Protein AF-A0A383CYY4-F1 (afdb_monomer_lite)

Radius of gyration: 29.39 Å; chains: 1; bounding box: 57×46×73 Å

InterPro domains:
  IPR000866 Alkyl hydroperoxide reductase subunit C/ Thiol specific antioxidant [PF00578] (154-238)
  IPR011990 Tetratricopeptide-like helical domain superfamily [SSF48452] (13-98)
  IPR013766 Thioredoxin domain [PS51352] (147-238)
  IPR036249 Thioredoxin-like superfamily [SSF52833] (147-238)

Structure (mmCIF, N/CA/C/O backbone):
data_AF-A0A383CYY4-F1
#
_entry.id   AF-A0A383CYY4-F1
#
loop_
_atom_site.group_PDB
_atom_site.id
_atom_site.type_symbol
_atom_site.label_atom_id
_atom_site.label_alt_id
_atom_site.label_comp_id
_atom_site.label_asym_id
_atom_site.label_entity_id
_atom_site.label_seq_id
_atom_site.pdbx_PDB_ins_code
_atom_site.Cartn_x
_atom_site.Cartn_y
_atom_site.Cartn_z
_atom_site.occupancy
_atom_site.B_iso_or_equiv
_atom_site.auth_seq_id
_atom_site.auth_comp_id
_atom_site.auth_asym_id
_atom_site.auth_atom_id
_atom_site.pdbx_PDB_model_num
ATOM 1 N N . TYR A 1 1 ? -1.047 -22.341 12.224 1.00 59.84 1 TYR A N 1
ATOM 2 C CA . TYR A 1 1 ? -2.134 -21.536 11.628 1.00 59.84 1 TYR A CA 1
ATOM 3 C C . TYR A 1 1 ? -3.471 -21.728 12.358 1.00 59.84 1 TYR A C 1
ATOM 5 O O . TYR A 1 1 ? -3.992 -20.754 12.886 1.00 59.84 1 TYR A O 1
ATOM 13 N N . ALA A 1 2 ? -3.976 -22.964 12.508 1.00 77.88 2 ALA A N 1
ATOM 14 C CA . ALA A 1 2 ? -5.288 -23.252 13.119 1.00 77.88 2 ALA A CA 1
ATOM 15 C C . ALA A 1 2 ? -5.515 -22.665 14.531 1.00 77.88 2 ALA A C 1
ATOM 17 O O . ALA A 1 2 ? -6.554 -22.064 14.781 1.00 77.88 2 ALA A O 1
ATOM 18 N N . LYS A 1 3 ? -4.531 -22.757 15.440 1.00 80.62 3 LYS A N 1
ATOM 19 C CA . LYS A 1 3 ? -4.652 -22.227 16.816 1.00 80.62 3 LYS A CA 1
ATOM 20 C C . LYS A 1 3 ? -4.945 -20.716 16.872 1.00 80.62 3 LYS A C 1
ATOM 22 O O . LYS A 1 3 ? -5.685 -20.276 17.743 1.00 80.62 3 LYS A O 1
ATOM 27 N N . ASN A 1 4 ? -4.412 -19.938 15.927 1.00 82.25 4 ASN A N 1
ATOM 28 C CA . ASN A 1 4 ? -4.620 -18.487 15.870 1.00 82.25 4 ASN A CA 1
ATOM 29 C C . ASN A 1 4 ? -6.033 -18.134 15.394 1.00 82.25 4 ASN A C 1
ATOM 31 O O . ASN A 1 4 ? -6.693 -17.292 15.995 1.00 82.25 4 ASN A O 1
ATOM 35 N N . ALA A 1 5 ? -6.511 -18.821 14.353 1.00 85.50 5 ALA A N 1
ATOM 36 C CA . ALA A 1 5 ? -7.872 -18.648 13.853 1.00 85.50 5 ALA A CA 1
ATOM 37 C C . ALA A 1 5 ? -8.913 -19.049 14.913 1.00 85.50 5 ALA A C 1
ATOM 39 O O . ALA A 1 5 ? -9.897 -18.342 15.110 1.00 85.50 5 ALA A O 1
ATOM 40 N N . LEU A 1 6 ? -8.659 -20.133 15.656 1.00 91.00 6 LEU A N 1
ATOM 41 C CA . LEU A 1 6 ? -9.519 -20.561 16.764 1.00 91.00 6 LEU A CA 1
ATOM 42 C C . LEU A 1 6 ? -9.583 -19.521 17.892 1.00 91.00 6 LEU A C 1
ATOM 44 O O . LEU A 1 6 ? -10.661 -19.284 18.434 1.00 91.00 6 LEU A O 1
ATOM 48 N N . ALA A 1 7 ? -8.464 -18.869 18.221 1.00 91.56 7 ALA A N 1
ATOM 49 C CA . ALA A 1 7 ? -8.441 -17.812 19.233 1.00 91.56 7 ALA A CA 1
ATOM 50 C C . ALA A 1 7 ? -9.287 -16.595 18.814 1.00 91.56 7 ALA A C 1
ATOM 52 O O . ALA A 1 7 ? -10.078 -16.094 19.610 1.00 91.56 7 ALA A O 1
ATOM 53 N N . GLU A 1 8 ? -9.176 -16.153 17.557 1.00 93.56 8 GLU A N 1
ATOM 54 C CA . GLU A 1 8 ? -9.993 -15.054 17.025 1.00 93.56 8 GLU A CA 1
ATOM 55 C C . GLU A 1 8 ? -11.489 -15.417 16.975 1.00 93.56 8 GLU A C 1
ATOM 57 O O . GLU A 1 8 ? -12.334 -14.631 17.407 1.00 93.56 8 GLU A O 1
ATOM 62 N N . LEU A 1 9 ? -11.835 -16.630 16.535 1.00 94.19 9 LEU A N 1
ATOM 63 C CA . LEU A 1 9 ? -13.223 -17.107 16.547 1.00 94.19 9 LEU A CA 1
ATOM 64 C C . LEU A 1 9 ? -13.803 -17.149 17.965 1.00 94.19 9 LEU A C 1
ATOM 66 O O . LEU A 1 9 ? -14.953 -16.756 18.169 1.00 94.19 9 LEU A O 1
ATOM 70 N N . LYS A 1 10 ? -13.008 -17.570 18.956 1.00 95.12 10 LYS A N 1
ATOM 71 C CA . LYS A 1 10 ? -13.437 -17.600 20.358 1.00 95.12 10 LYS A CA 1
ATOM 72 C C . LYS A 1 10 ? -13.766 -16.202 20.880 1.00 95.12 10 LYS A C 1
ATOM 74 O O . LYS A 1 10 ? -14.776 -16.047 21.563 1.00 95.12 10 LYS A O 1
ATOM 79 N N . VAL A 1 11 ? -12.970 -15.191 20.523 1.00 96.62 11 VAL A N 1
ATOM 80 C CA . VAL A 1 11 ? -13.265 -13.783 20.840 1.00 96.62 11 VAL A CA 1
ATOM 81 C C . VAL A 1 11 ? -14.630 -13.387 20.279 1.00 96.62 11 VAL A C 1
ATOM 83 O O . VAL A 1 11 ? -15.487 -12.927 21.030 1.00 96.62 11 VAL A O 1
ATOM 86 N N . HIS A 1 12 ? -14.869 -13.612 18.985 1.00 95.25 12 HIS A N 1
ATOM 87 C CA . HIS A 1 12 ? -16.141 -13.252 18.356 1.00 95.25 12 HIS A CA 1
ATOM 88 C C . HIS A 1 12 ? -17.339 -13.992 18.968 1.00 95.25 12 HIS A C 1
ATOM 90 O O . HIS A 1 12 ? -18.377 -13.375 19.202 1.00 95.25 12 HIS A O 1
ATOM 96 N N . GLN A 1 13 ? -17.185 -15.279 19.292 1.00 97.12 13 GLN A N 1
ATOM 97 C CA . GLN A 1 13 ? -18.221 -16.074 19.954 1.00 97.12 13 GLN A CA 1
ATOM 98 C C . GLN A 1 13 ? -18.585 -15.502 21.332 1.00 97.12 13 GLN A C 1
ATOM 100 O O . GLN A 1 13 ? -19.764 -15.334 21.633 1.00 97.12 13 GLN A O 1
ATOM 105 N N . LEU A 1 14 ? -17.588 -15.191 22.167 1.00 97.31 14 LEU A N 1
ATOM 106 C CA . LEU A 1 14 ? -17.817 -14.660 23.514 1.00 97.31 14 LEU A CA 1
ATOM 107 C C . LEU A 1 14 ? -18.458 -13.269 23.480 1.00 97.31 14 LEU A C 1
ATOM 109 O O . LEU A 1 14 ? -19.363 -12.995 24.269 1.00 97.31 14 LEU A O 1
ATOM 113 N N . LEU A 1 15 ? -18.040 -12.419 22.536 1.00 96.31 15 LEU A N 1
ATOM 114 C CA . LEU A 1 15 ? -18.665 -11.116 22.302 1.00 96.31 15 LEU A CA 1
ATOM 115 C C . LEU A 1 15 ? -20.133 -11.260 21.882 1.00 96.31 15 LEU A C 1
ATOM 117 O O . LEU A 1 15 ? -20.989 -10.586 22.449 1.00 96.31 15 LEU A O 1
ATOM 121 N N . ALA A 1 16 ? -20.433 -12.162 20.941 1.00 96.44 16 ALA A N 1
ATOM 122 C CA . ALA A 1 16 ? -21.799 -12.419 20.483 1.00 96.44 16 ALA A CA 1
ATOM 123 C C . ALA A 1 16 ? -22.705 -12.976 21.596 1.00 96.44 16 ALA A C 1
ATOM 125 O O . ALA A 1 16 ? -23.895 -12.686 21.628 1.00 96.44 16 ALA A O 1
ATOM 126 N N . GLN A 1 17 ? -22.139 -13.739 22.536 1.00 96.12 17 GLN A N 1
ATOM 127 C CA . GLN A 1 17 ? -22.842 -14.265 23.713 1.00 96.12 17 GLN A CA 1
ATOM 128 C C . GLN A 1 17 ? -22.959 -13.252 24.865 1.00 96.12 17 GLN A C 1
ATOM 130 O O . GLN A 1 17 ? -23.520 -13.580 25.907 1.00 96.12 17 GLN A O 1
ATOM 135 N N . GLY A 1 18 ? -22.402 -12.043 24.729 1.00 93.75 18 GLY A N 1
ATOM 136 C CA . GLY A 1 18 ? -22.417 -11.025 25.784 1.00 93.75 18 GLY A CA 1
ATOM 137 C C . GLY A 1 18 ? -21.522 -11.338 26.991 1.00 93.75 18 GLY A C 1
ATOM 138 O O . GLY A 1 18 ? -21.595 -10.644 28.005 1.00 93.75 18 GLY A O 1
ATOM 139 N N . LYS A 1 19 ? -20.644 -12.345 26.897 1.00 95.62 19 LYS A N 1
ATOM 140 C CA . LYS A 1 19 ? -19.752 -12.792 27.978 1.00 95.62 19 LYS A CA 1
ATOM 141 C C . LYS A 1 19 ? -18.523 -11.891 28.095 1.00 95.62 19 LYS A C 1
ATOM 143 O O . LYS A 1 19 ? -17.410 -12.277 27.743 1.00 95.62 19 LYS A O 1
ATOM 148 N N . LYS A 1 20 ? -18.734 -10.656 28.556 1.00 93.12 20 LYS A N 1
ATOM 149 C CA . LYS A 1 20 ? -17.719 -9.588 28.527 1.00 93.12 20 LYS A CA 1
ATOM 150 C C . LYS A 1 20 ? -16.441 -9.918 29.304 1.00 93.12 20 LYS A C 1
ATOM 152 O O . LYS A 1 20 ? -15.369 -9.601 28.804 1.00 93.12 20 LYS A O 1
ATOM 157 N N . GLU A 1 21 ? -16.530 -10.551 30.475 1.00 93.81 21 GLU A N 1
ATOM 158 C CA . GLU A 1 21 ? -15.336 -10.887 31.272 1.00 93.81 21 GLU A CA 1
ATOM 159 C C . GLU A 1 21 ? -14.485 -11.976 30.602 1.00 93.81 21 GLU A C 1
ATOM 161 O O . GLU A 1 21 ? -13.302 -11.754 30.356 1.00 93.81 21 GLU A O 1
ATOM 166 N N . GLU A 1 22 ? -15.096 -13.086 30.172 1.00 95.44 22 GLU A N 1
ATOM 167 C CA . GLU A 1 22 ? -14.402 -14.134 29.401 1.00 95.44 22 GLU A CA 1
ATOM 168 C C . GLU A 1 22 ? -13.812 -13.572 28.092 1.00 95.44 22 GLU A C 1
ATOM 170 O O . GLU A 1 22 ? -12.714 -13.941 27.668 1.00 95.44 22 GLU A O 1
ATOM 175 N N . ALA A 1 23 ? -14.529 -12.651 27.435 1.00 95.88 23 ALA A N 1
ATOM 176 C CA . ALA A 1 23 ? -14.058 -12.016 26.210 1.00 95.88 23 ALA A CA 1
ATOM 177 C C . ALA A 1 23 ? -12.782 -11.192 26.444 1.00 95.88 23 ALA A C 1
ATOM 179 O O . ALA A 1 23 ? -11.887 -11.245 25.604 1.00 95.88 23 ALA A O 1
ATOM 180 N N . LYS A 1 24 ? -12.645 -10.477 27.572 1.00 95.69 24 LYS A N 1
ATOM 181 C CA . LYS A 1 24 ? -11.419 -9.716 27.893 1.00 95.69 24 LYS A CA 1
ATOM 182 C C . LYS A 1 24 ? -10.185 -10.619 27.902 1.00 95.69 24 LYS A C 1
ATOM 184 O O . LYS A 1 24 ? -9.175 -10.282 27.281 1.00 95.69 24 LYS A O 1
ATOM 189 N N . GLU A 1 25 ? -10.283 -11.775 28.554 1.00 94.31 25 GLU A N 1
ATOM 190 C CA . GLU A 1 25 ? -9.196 -12.758 28.616 1.00 94.31 25 GLU A CA 1
ATOM 191 C C . GLU A 1 25 ? -8.874 -13.326 27.229 1.00 94.31 25 GLU A C 1
ATOM 193 O O . GLU A 1 25 ? -7.712 -13.360 26.813 1.00 94.31 25 GLU A O 1
ATOM 198 N N . ALA A 1 26 ? -9.906 -13.690 26.462 1.00 94.94 26 ALA A N 1
ATOM 199 C CA . ALA A 1 26 ? -9.737 -14.208 25.108 1.00 94.94 26 ALA A CA 1
ATOM 200 C C . ALA A 1 26 ? -9.062 -13.191 24.168 1.00 94.94 26 ALA A C 1
ATOM 202 O O . ALA A 1 26 ? -8.176 -13.559 23.393 1.00 94.94 26 ALA A O 1
ATOM 203 N N . ILE A 1 27 ? -9.417 -11.902 24.254 1.00 96.19 27 ILE A N 1
ATOM 204 C CA . ILE A 1 27 ? -8.806 -10.842 23.434 1.00 96.19 27 ILE A CA 1
ATOM 205 C C . ILE A 1 27 ? -7.332 -10.635 23.821 1.00 96.19 27 ILE A C 1
ATOM 207 O O . ILE A 1 27 ? -6.478 -10.422 22.950 1.00 96.19 27 ILE A O 1
ATOM 211 N N . ALA A 1 28 ? -6.995 -10.718 25.112 1.00 92.75 28 ALA A N 1
ATOM 212 C CA . ALA A 1 28 ? -5.612 -10.648 25.583 1.00 92.75 28 ALA A CA 1
ATOM 213 C C . ALA A 1 28 ? -4.759 -11.817 25.054 1.00 92.75 28 ALA A C 1
ATOM 215 O O . ALA A 1 28 ? -3.612 -11.606 24.643 1.00 92.75 28 ALA A O 1
ATOM 216 N N . ALA A 1 29 ? -5.339 -13.019 24.986 1.00 91.31 29 ALA A N 1
ATOM 217 C CA . ALA A 1 29 ? -4.690 -14.212 24.449 1.00 91.31 29 ALA A CA 1
ATOM 218 C C . ALA A 1 29 ? -4.548 -14.199 22.912 1.00 91.31 29 ALA A C 1
ATOM 220 O O . ALA A 1 29 ? -3.566 -14.723 22.378 1.00 91.31 29 ALA A O 1
ATOM 221 N N . ALA A 1 30 ? -5.472 -13.564 22.184 1.00 92.75 30 ALA A N 1
ATOM 222 C CA . ALA A 1 30 ? -5.505 -13.516 20.718 1.00 92.75 30 ALA A CA 1
ATOM 223 C C . ALA A 1 30 ? -4.490 -12.518 20.108 1.00 92.75 30 ALA A C 1
ATOM 225 O O . ALA A 1 30 ? -4.841 -11.607 19.358 1.00 92.75 30 ALA A O 1
ATOM 226 N N . LYS A 1 31 ? -3.193 -12.679 20.408 1.00 88.38 31 LYS A N 1
ATOM 227 C CA . LYS A 1 31 ? -2.123 -11.746 19.988 1.00 88.38 31 LYS A CA 1
ATOM 228 C C . LYS A 1 31 ? -1.918 -11.645 18.472 1.00 88.38 31 LYS A C 1
ATOM 230 O O . LYS A 1 31 ? -1.431 -10.624 17.998 1.00 88.38 31 LYS A O 1
ATOM 235 N N . SER A 1 32 ? -2.279 -12.690 17.733 1.00 89.25 32 SER A N 1
ATOM 236 C CA . SER A 1 32 ? -2.175 -12.788 16.271 1.00 89.25 32 SER A CA 1
ATOM 237 C C . SER A 1 32 ? -3.419 -12.285 15.531 1.00 89.25 32 SER A C 1
ATOM 239 O O . SER A 1 32 ? -3.416 -12.243 14.302 1.00 89.25 32 SER A O 1
ATOM 241 N N . MET A 1 33 ? -4.468 -11.891 16.261 1.00 92.50 33 MET A N 1
ATOM 242 C CA . MET A 1 33 ? -5.658 -11.264 15.693 1.00 92.50 33 MET A CA 1
ATOM 243 C C . MET A 1 33 ? -5.275 -9.977 14.954 1.00 92.50 33 MET A C 1
ATOM 245 O O . MET A 1 33 ? -4.386 -9.237 15.388 1.00 92.50 33 MET A O 1
ATOM 249 N N . ASN A 1 34 ? -5.968 -9.678 13.853 1.00 93.12 34 ASN A N 1
ATOM 250 C CA . ASN A 1 34 ? -5.785 -8.410 13.152 1.00 93.12 34 ASN A CA 1
ATOM 251 C C . ASN A 1 34 ? -5.942 -7.236 14.136 1.00 93.12 34 ASN A C 1
ATOM 253 O O . ASN A 1 34 ? -6.917 -7.170 14.886 1.00 93.12 34 ASN A O 1
ATOM 257 N N . LYS A 1 35 ? -4.993 -6.295 14.101 1.00 93.25 35 LYS A N 1
ATOM 258 C CA . LYS A 1 35 ? -4.907 -5.177 15.052 1.00 93.25 35 LYS A CA 1
ATOM 259 C C . LYS A 1 35 ? -6.208 -4.378 15.162 1.00 93.25 35 LYS A C 1
ATOM 261 O O . LYS A 1 35 ? -6.658 -4.107 16.269 1.00 93.25 35 LYS A O 1
ATOM 266 N N . VAL A 1 36 ? -6.836 -4.043 14.037 1.00 93.62 36 VAL A N 1
ATOM 267 C CA . VAL A 1 36 ? -8.073 -3.249 14.017 1.00 93.62 36 VAL A CA 1
ATOM 268 C C . VAL A 1 36 ? -9.211 -4.020 14.674 1.00 93.62 36 VAL A C 1
ATOM 270 O O . VAL A 1 36 ? -9.867 -3.497 15.572 1.00 93.62 36 VAL A O 1
ATOM 273 N N . ARG A 1 37 ? -9.416 -5.282 14.273 1.00 94.69 37 ARG A N 1
ATOM 274 C CA . ARG A 1 37 ? -10.470 -6.136 14.845 1.00 94.69 37 ARG A CA 1
ATOM 275 C C . ARG A 1 37 ? -10.255 -6.357 16.342 1.00 94.69 37 ARG A C 1
ATOM 277 O O . ARG A 1 37 ? -11.207 -6.300 17.114 1.00 94.69 37 ARG A O 1
ATOM 284 N N . ARG A 1 38 ? -9.001 -6.520 16.770 1.00 95.81 38 ARG A N 1
ATOM 285 C CA . ARG A 1 38 ? -8.641 -6.644 18.186 1.00 95.81 38 ARG A CA 1
ATOM 286 C C . ARG A 1 38 ? -8.929 -5.363 18.976 1.00 95.81 38 ARG A C 1
ATOM 288 O O . ARG A 1 38 ? -9.484 -5.439 20.065 1.00 95.81 38 ARG A O 1
ATOM 295 N N . ALA A 1 39 ? -8.618 -4.189 18.425 1.00 96.44 39 ALA A N 1
ATOM 296 C CA . ALA A 1 39 ? -8.942 -2.905 19.050 1.00 96.44 39 ALA A CA 1
ATOM 297 C C . ALA A 1 39 ? -10.461 -2.676 19.164 1.00 96.44 39 ALA A C 1
ATOM 299 O O . ALA A 1 39 ? -10.943 -2.228 20.202 1.00 96.44 39 ALA A O 1
ATOM 300 N N . GLN A 1 40 ? -11.230 -3.044 18.133 1.00 95.38 40 GLN A N 1
ATOM 301 C CA . GLN A 1 40 ? -12.697 -3.016 18.177 1.00 95.38 40 GLN A CA 1
ATOM 302 C C . GLN A 1 40 ? -13.251 -3.962 19.252 1.00 95.38 40 GLN A C 1
ATOM 304 O O . GLN A 1 40 ? -14.161 -3.586 19.989 1.00 95.38 40 GLN A O 1
ATOM 309 N N . ALA A 1 41 ? -12.679 -5.162 19.385 1.00 96.56 41 ALA A N 1
ATOM 310 C CA . ALA A 1 41 ? -13.052 -6.107 20.432 1.00 96.56 41 ALA A CA 1
ATOM 311 C C . ALA A 1 41 ? -12.776 -5.544 21.837 1.00 96.56 41 ALA A C 1
ATOM 313 O O . ALA A 1 41 ? -13.643 -5.628 22.705 1.00 96.56 41 ALA A O 1
ATOM 314 N N . TYR A 1 42 ? -11.619 -4.901 22.047 1.00 97.31 42 TYR A N 1
ATOM 315 C CA . TYR A 1 42 ? -11.309 -4.216 23.305 1.00 97.31 42 TYR A CA 1
ATOM 316 C C . TYR A 1 42 ? -12.309 -3.099 23.633 1.00 97.31 42 TYR A C 1
ATOM 318 O O . TYR A 1 42 ? -12.765 -3.009 24.774 1.00 97.31 42 TYR A O 1
ATOM 326 N N . LEU A 1 43 ? -12.724 -2.296 22.644 1.00 95.88 43 LEU A N 1
ATOM 327 C CA . LEU A 1 43 ? -13.788 -1.303 22.839 1.00 95.88 43 LEU A CA 1
ATOM 328 C C . LEU A 1 43 ? -15.117 -1.942 23.252 1.00 95.88 43 LEU A C 1
ATOM 330 O O . LEU A 1 43 ? -15.766 -1.443 24.171 1.00 95.88 43 LEU A O 1
ATOM 334 N N . ALA A 1 44 ? -15.510 -3.049 22.616 1.00 95.69 44 ALA A N 1
ATOM 335 C CA . ALA A 1 44 ? -16.775 -3.731 22.896 1.00 95.69 44 ALA A CA 1
ATOM 336 C C . ALA A 1 44 ? -16.876 -4.248 24.346 1.00 95.69 44 ALA A C 1
ATOM 338 O O . ALA A 1 44 ? -17.969 -4.308 24.914 1.00 95.69 44 ALA A O 1
ATOM 339 N N . VAL A 1 45 ? -15.738 -4.573 24.969 1.00 96.50 45 VAL A N 1
ATOM 340 C CA . VAL A 1 45 ? -15.652 -4.993 26.382 1.00 96.50 45 VAL A CA 1
ATOM 341 C C . VAL A 1 45 ? -15.275 -3.857 27.341 1.00 96.50 45 VAL A C 1
ATOM 343 O O . VAL A 1 45 ? -15.026 -4.105 28.520 1.00 96.50 45 VAL A O 1
ATOM 346 N N . GLY A 1 46 ? -15.230 -2.610 26.860 1.00 95.25 46 GLY A N 1
ATOM 347 C CA . GLY A 1 46 ? -14.949 -1.420 27.669 1.00 95.25 46 GLY A CA 1
ATOM 348 C C . GLY A 1 46 ? -13.469 -1.166 27.980 1.00 95.25 46 GLY A C 1
ATOM 349 O O . GLY A 1 46 ? -13.161 -0.231 28.716 1.00 95.25 46 GLY A O 1
ATOM 350 N N . GLN A 1 47 ? -12.535 -1.934 27.411 1.00 96.31 47 GLN A N 1
ATOM 351 C CA . GLN A 1 47 ? -11.091 -1.729 27.581 1.00 96.31 47 GLN A CA 1
ATOM 352 C C . GLN A 1 47 ? -10.565 -0.635 26.638 1.00 96.31 47 GLN A C 1
ATOM 354 O O . GLN A 1 47 ? -9.809 -0.886 25.699 1.00 96.31 47 GLN A O 1
ATOM 359 N N . LYS A 1 48 ? -10.979 0.608 26.904 1.00 96.88 48 LYS A N 1
ATOM 360 C CA . LYS A 1 48 ? -10.663 1.786 26.078 1.00 96.88 48 LYS A CA 1
ATOM 361 C C . LYS A 1 48 ? -9.162 2.055 25.945 1.00 96.88 48 LYS A C 1
ATOM 363 O O . LYS A 1 48 ? -8.701 2.375 24.857 1.00 96.88 48 LYS A O 1
ATOM 368 N N . GLU A 1 49 ? -8.387 1.882 27.015 1.00 97.25 49 GLU A N 1
ATOM 369 C CA . GLU A 1 49 ? -6.938 2.137 26.974 1.00 97.25 49 GLU A CA 1
ATOM 370 C C . GLU A 1 49 ? -6.190 1.149 26.061 1.00 97.25 49 GLU A C 1
ATOM 372 O O . GLU A 1 49 ? -5.321 1.555 25.292 1.00 97.25 49 GLU A O 1
ATOM 377 N N . GLU A 1 50 ? -6.557 -0.135 26.067 1.00 96.56 50 GLU A N 1
ATOM 378 C CA . GLU A 1 50 ? -5.935 -1.132 25.181 1.00 96.56 50 GLU A CA 1
ATOM 379 C C . GLU A 1 50 ? -6.319 -0.909 23.713 1.00 96.56 50 GLU A C 1
ATOM 381 O O . GLU A 1 50 ? -5.471 -0.995 22.819 1.00 96.56 50 GLU A O 1
ATOM 386 N N . ALA A 1 51 ? -7.576 -0.536 23.453 1.00 97.25 51 ALA A N 1
ATOM 387 C CA . ALA A 1 51 ? -8.010 -0.140 22.118 1.00 97.25 51 ALA A CA 1
ATOM 388 C C . ALA A 1 51 ? -7.246 1.092 21.606 1.00 97.25 51 ALA A C 1
ATOM 390 O O . ALA A 1 51 ? -6.760 1.081 20.472 1.00 97.25 51 ALA A O 1
ATOM 391 N N . ALA A 1 52 ? -7.088 2.119 22.449 1.00 97.38 52 ALA A N 1
ATOM 392 C CA . ALA A 1 52 ? -6.351 3.336 22.122 1.00 97.38 52 ALA A CA 1
ATOM 393 C C . ALA A 1 52 ? -4.883 3.058 21.783 1.00 97.38 52 ALA A C 1
ATOM 395 O O . ALA A 1 52 ? -4.388 3.567 20.778 1.00 97.38 52 ALA A O 1
ATOM 396 N N . LYS A 1 53 ? -4.194 2.215 22.566 1.00 96.94 53 LYS A N 1
ATOM 397 C CA . LYS A 1 53 ? -2.797 1.824 22.298 1.00 96.94 53 LYS A CA 1
ATOM 398 C C . LYS A 1 53 ? -2.642 1.196 20.915 1.00 96.94 53 LYS A C 1
ATOM 400 O O . LYS A 1 53 ? -1.748 1.572 20.155 1.00 96.94 53 LYS A O 1
ATOM 405 N N . ILE A 1 54 ? -3.522 0.255 20.567 1.00 96.06 54 ILE A N 1
ATOM 406 C CA . ILE A 1 54 ? -3.479 -0.386 19.250 1.00 96.06 54 ILE A CA 1
ATOM 407 C C . ILE A 1 54 ? -3.792 0.633 18.153 1.00 96.06 54 ILE A C 1
ATOM 409 O O . ILE A 1 54 ? -3.062 0.680 17.163 1.00 96.06 54 ILE A O 1
ATOM 413 N N . ALA A 1 55 ? -4.820 1.463 18.331 1.00 96.25 55 ALA A N 1
ATOM 414 C CA . ALA A 1 55 ? -5.213 2.469 17.350 1.00 96.25 55 ALA A CA 1
ATOM 415 C C . ALA A 1 55 ? -4.094 3.487 17.081 1.00 96.25 55 ALA A C 1
ATOM 417 O O . ALA A 1 55 ? -3.783 3.750 15.923 1.00 96.25 55 ALA A O 1
ATOM 418 N N . ALA A 1 56 ? -3.413 3.970 18.125 1.00 95.50 56 ALA A N 1
ATOM 419 C CA . ALA A 1 56 ? -2.255 4.851 17.994 1.00 95.50 56 ALA A CA 1
ATOM 420 C C . ALA A 1 56 ? -1.122 4.197 17.184 1.00 95.50 56 ALA A C 1
ATOM 422 O O . ALA A 1 56 ? -0.493 4.851 16.356 1.00 95.50 56 ALA A O 1
ATOM 423 N N . SER A 1 57 ? -0.900 2.886 17.347 1.00 94.31 57 SER A N 1
ATOM 424 C CA . SER A 1 57 ? 0.120 2.163 16.573 1.00 94.31 57 SER A CA 1
ATOM 425 C C . SER A 1 57 ? -0.176 2.086 15.068 1.00 94.31 57 SER A C 1
ATOM 427 O O . SER A 1 57 ? 0.755 1.915 14.282 1.00 94.31 57 SER A O 1
ATOM 429 N N . LEU A 1 58 ? -1.445 2.215 14.655 1.00 91.75 58 LEU A N 1
ATOM 430 C CA . LEU A 1 58 ? -1.844 2.196 13.239 1.00 91.75 58 LEU A CA 1
ATOM 431 C C . LEU A 1 58 ? -1.463 3.489 12.508 1.00 91.75 58 LEU A C 1
ATOM 433 O O . LEU A 1 58 ? -1.288 3.466 11.295 1.00 91.75 58 LEU A O 1
ATOM 437 N N . VAL A 1 59 ? -1.322 4.589 13.250 1.00 91.56 59 VAL A N 1
ATOM 438 C CA . VAL A 1 59 ? -1.021 5.937 12.737 1.00 91.56 59 VAL A CA 1
ATOM 439 C C . VAL A 1 59 ? 0.281 6.507 13.310 1.00 91.56 59 VAL A C 1
ATOM 441 O O . VAL A 1 59 ? 0.562 7.698 13.198 1.00 91.56 59 VAL A O 1
ATOM 444 N N . ALA A 1 60 ? 1.109 5.652 13.921 1.00 91.12 60 ALA A N 1
ATOM 445 C CA . ALA A 1 60 ? 2.427 6.033 14.430 1.00 91.12 60 ALA A CA 1
ATOM 446 C C . ALA A 1 60 ? 3.356 6.528 13.308 1.00 91.12 60 ALA A C 1
ATOM 448 O O . ALA A 1 60 ? 4.187 7.406 13.527 1.00 91.12 60 ALA A O 1
ATOM 449 N N . LYS A 1 61 ? 3.191 5.979 12.101 1.00 88.94 61 LYS A N 1
ATOM 450 C CA . LYS A 1 61 ? 3.749 6.517 10.858 1.00 88.94 61 LYS A CA 1
ATOM 451 C C . LYS A 1 61 ? 2.614 7.134 10.036 1.00 88.94 61 LYS A C 1
ATOM 453 O O . LYS A 1 61 ? 1.485 6.652 10.167 1.00 88.94 61 LYS A O 1
ATOM 458 N N . PRO A 1 62 ? 2.892 8.139 9.184 1.00 84.81 62 PRO A N 1
ATOM 459 C CA . PRO A 1 62 ? 1.901 8.657 8.249 1.00 84.81 62 PRO A CA 1
ATOM 460 C C . PRO A 1 62 ? 1.251 7.503 7.466 1.00 84.81 62 PRO A C 1
ATOM 462 O O . PRO A 1 62 ? 1.976 6.716 6.841 1.00 84.81 62 PRO A O 1
ATOM 465 N N . PRO A 1 63 ? -0.080 7.334 7.550 1.00 82.94 63 PRO A N 1
ATOM 466 C CA . PRO A 1 63 ? -0.763 6.252 6.859 1.00 82.94 63 PRO A CA 1
ATOM 467 C C . PRO A 1 63 ? -0.614 6.419 5.342 1.00 82.94 63 PRO A C 1
ATOM 469 O O . PRO A 1 63 ? -0.575 7.529 4.832 1.00 82.94 63 PRO A O 1
ATOM 472 N N . GLN A 1 64 ? -0.529 5.305 4.616 1.00 86.69 64 GLN A N 1
ATOM 473 C CA . GLN A 1 64 ? -0.487 5.280 3.141 1.00 86.69 64 GLN A CA 1
ATOM 474 C C . GLN A 1 64 ? -1.846 4.884 2.537 1.00 86.69 64 GLN A C 1
ATOM 476 O O . GLN A 1 64 ? -1.971 4.642 1.343 1.00 86.69 64 GLN A O 1
ATOM 481 N N . SER A 1 65 ? -2.872 4.739 3.380 1.00 89.62 65 SER A N 1
ATOM 482 C CA . SER A 1 65 ? -4.216 4.329 2.985 1.00 89.62 65 SER A CA 1
ATOM 483 C C . SER A 1 65 ? -5.252 4.967 3.905 1.00 89.62 65 SER A C 1
ATOM 485 O O . SER A 1 65 ? -5.051 5.069 5.118 1.00 89.62 65 SER A O 1
ATOM 487 N N . VAL A 1 66 ? -6.388 5.349 3.322 1.00 92.69 66 VAL A N 1
ATOM 488 C CA . VAL A 1 66 ? -7.517 5.978 4.019 1.00 92.69 66 VAL A CA 1
ATOM 489 C C . VAL A 1 66 ? -8.147 5.065 5.074 1.00 92.69 66 VAL A C 1
ATOM 491 O O . VAL A 1 66 ? -8.605 5.538 6.111 1.00 92.69 66 VAL A O 1
ATOM 494 N N . LEU A 1 67 ? -8.150 3.746 4.860 1.00 91.81 67 LEU A N 1
ATOM 495 C CA . LEU A 1 67 ? -8.892 2.823 5.720 1.00 91.81 67 LEU A CA 1
ATOM 496 C C . LEU A 1 67 ? -8.260 2.672 7.122 1.00 91.81 67 LEU A C 1
ATOM 498 O O . LEU A 1 67 ? -8.981 2.867 8.105 1.00 91.81 67 LEU A O 1
ATOM 502 N N . PRO A 1 68 ? -6.945 2.399 7.268 1.00 90.44 68 PRO A N 1
ATOM 503 C CA . PRO A 1 68 ? -6.295 2.397 8.580 1.00 90.44 68 PRO A CA 1
ATOM 504 C C . PRO A 1 68 ? -6.399 3.740 9.312 1.00 90.44 68 PRO A C 1
ATOM 506 O O . PRO A 1 68 ? -6.604 3.749 10.525 1.00 90.44 68 PRO A O 1
ATOM 509 N N . ALA A 1 69 ? -6.305 4.861 8.588 1.00 93.38 69 ALA A N 1
ATOM 510 C CA . ALA A 1 69 ? -6.408 6.202 9.164 1.00 93.38 69 ALA A CA 1
ATOM 511 C C . ALA A 1 69 ? -7.812 6.466 9.739 1.00 93.38 69 ALA A C 1
ATOM 513 O O . ALA A 1 69 ? -7.950 6.856 10.899 1.00 93.38 69 ALA A O 1
ATOM 514 N N . ALA A 1 70 ? -8.860 6.150 8.969 1.00 96.50 70 ALA A N 1
ATOM 515 C CA . ALA A 1 70 ? -10.252 6.246 9.405 1.00 96.50 70 ALA A CA 1
ATOM 516 C C . ALA A 1 70 ? -10.547 5.353 10.616 1.00 96.50 70 ALA A C 1
ATOM 518 O O . ALA A 1 70 ? -11.159 5.786 11.594 1.00 96.50 70 ALA A O 1
ATOM 519 N N . GLN A 1 71 ? -10.069 4.108 10.588 1.00 95.56 71 GLN A N 1
ATOM 520 C CA . GLN A 1 71 ? -10.249 3.176 11.697 1.00 95.56 71 GLN A CA 1
ATOM 521 C C . GLN A 1 71 ? -9.536 3.660 12.963 1.00 95.56 71 GLN A C 1
ATOM 523 O O . GLN A 1 71 ? -10.126 3.607 14.040 1.00 95.56 71 GLN A O 1
ATOM 528 N N . ALA A 1 72 ? -8.309 4.169 12.849 1.00 96.12 72 ALA A N 1
ATOM 529 C CA . ALA A 1 72 ? -7.576 4.724 13.981 1.00 96.12 72 ALA A CA 1
ATOM 530 C C . ALA A 1 72 ? -8.279 5.952 14.573 1.00 96.12 72 ALA A C 1
ATOM 532 O O . ALA A 1 72 ? -8.485 5.992 15.785 1.00 96.12 72 ALA A O 1
ATOM 533 N N . ALA A 1 73 ? -8.715 6.901 13.737 1.00 97.31 73 ALA A N 1
ATOM 534 C CA . ALA A 1 73 ? -9.451 8.086 14.177 1.00 97.31 73 ALA A CA 1
ATOM 535 C C . ALA A 1 73 ? -10.725 7.706 14.951 1.00 97.31 73 ALA A C 1
ATOM 537 O O . ALA A 1 73 ? -10.944 8.178 16.068 1.00 97.31 73 ALA A O 1
ATOM 538 N N . TYR A 1 74 ? -11.523 6.774 14.416 1.00 97.88 74 TYR A N 1
ATOM 539 C CA . TYR A 1 74 ? -12.720 6.273 15.093 1.00 97.88 74 TYR A CA 1
ATOM 540 C C . TYR A 1 74 ? -12.403 5.590 16.433 1.00 97.88 74 TYR A C 1
ATOM 542 O O . TYR A 1 74 ? -13.066 5.857 17.440 1.00 97.88 74 TYR A O 1
ATOM 550 N N . LEU A 1 75 ? -11.405 4.701 16.457 1.00 97.81 75 LEU A N 1
ATOM 551 C CA . LEU A 1 75 ? -11.034 3.932 17.647 1.00 97.81 75 LEU A CA 1
ATOM 552 C C . LEU A 1 75 ? -10.480 4.831 18.757 1.00 97.81 75 LEU A C 1
ATOM 554 O O . LEU A 1 75 ? -10.851 4.660 19.918 1.00 97.81 75 LEU A O 1
ATOM 558 N N . LEU A 1 76 ? -9.634 5.804 18.412 1.00 98.06 76 LEU A N 1
ATOM 559 C CA . LEU A 1 76 ? -9.095 6.791 19.350 1.00 98.06 76 LEU A CA 1
ATOM 560 C C . LEU A 1 76 ? -10.215 7.659 19.927 1.00 98.06 76 LEU A C 1
ATOM 562 O O . LEU A 1 76 ? -10.312 7.797 21.148 1.00 98.06 76 LEU A O 1
ATOM 566 N N . ASN A 1 77 ? -11.123 8.148 19.076 1.00 97.94 77 ASN A N 1
ATOM 567 C CA . ASN A 1 77 ? -12.262 8.952 19.512 1.00 97.94 77 ASN A CA 1
ATOM 568 C C . ASN A 1 77 ? -13.182 8.162 20.455 1.00 97.94 77 ASN A C 1
ATOM 570 O O . ASN A 1 77 ? -13.524 8.632 21.536 1.00 97.94 77 ASN A O 1
ATOM 574 N N . SER A 1 78 ? -13.506 6.917 20.094 1.00 97.25 78 SER A N 1
ATOM 575 C CA . SER A 1 78 ? -14.335 6.013 20.909 1.00 97.25 78 SER A CA 1
ATOM 576 C C . SER A 1 78 ? -13.668 5.622 22.235 1.00 97.25 78 SER A C 1
ATOM 578 O O . SER A 1 78 ? -14.344 5.287 23.211 1.00 97.25 78 SER A O 1
ATOM 580 N N . SER A 1 79 ? -12.336 5.694 22.289 1.00 97.31 79 SER A N 1
ATOM 581 C CA . SER A 1 79 ? -11.543 5.476 23.501 1.00 97.31 79 SER A CA 1
ATOM 582 C C . SER A 1 79 ? -11.394 6.735 24.366 1.00 97.31 79 SER A C 1
ATOM 584 O O . SER A 1 79 ? -10.809 6.655 25.442 1.00 97.31 79 SER A O 1
ATOM 586 N N . GLY A 1 80 ? -11.913 7.890 23.932 1.00 96.44 80 GLY A N 1
ATOM 587 C CA . GLY A 1 80 ? -11.791 9.173 24.635 1.00 96.44 80 GLY A CA 1
ATOM 588 C C . GLY A 1 80 ? -10.476 9.923 24.386 1.00 96.44 80 GLY A C 1
ATOM 589 O O . GLY A 1 80 ? -10.239 10.956 25.005 1.00 96.44 80 GLY A O 1
ATOM 590 N N . LYS A 1 81 ? -9.625 9.440 23.473 1.00 97.56 81 LYS A N 1
ATOM 591 C CA . LYS A 1 81 ? -8.363 10.083 23.073 1.00 97.56 81 LYS A CA 1
ATOM 592 C C . LYS A 1 81 ? -8.625 11.073 21.935 1.00 97.56 81 LYS A C 1
ATOM 594 O O . LYS A 1 81 ? -8.306 10.817 20.775 1.00 97.56 81 LYS A O 1
ATOM 599 N N . THR A 1 82 ? -9.334 12.157 22.248 1.00 96.31 82 THR A N 1
ATOM 600 C CA . THR A 1 82 ? -9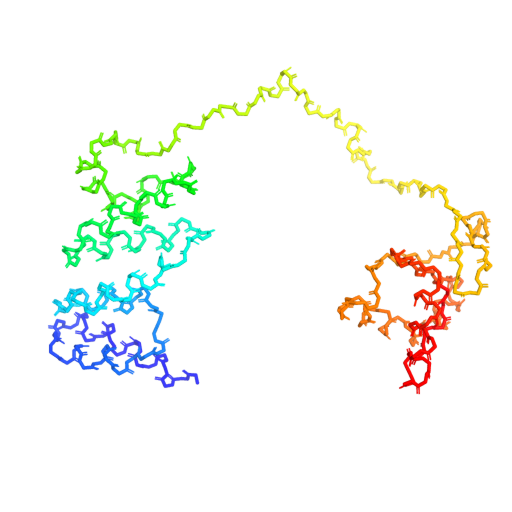.881 13.086 21.243 1.00 96.31 82 THR A CA 1
ATOM 601 C C . THR A 1 82 ? -8.798 13.823 20.461 1.00 96.31 82 THR A C 1
ATOM 603 O O . THR A 1 82 ? -8.895 13.892 19.243 1.00 96.31 82 THR A O 1
ATOM 606 N N . LYS A 1 83 ? -7.724 14.281 21.118 1.00 96.00 83 LYS A N 1
ATOM 607 C CA . LYS A 1 83 ? -6.609 14.979 20.450 1.00 96.00 83 LYS A CA 1
ATOM 608 C C . LYS A 1 83 ? -5.880 14.077 19.453 1.00 96.00 83 LYS A C 1
ATOM 610 O O . LYS A 1 83 ? -5.527 14.493 18.354 1.00 96.00 83 LYS A O 1
ATOM 615 N N . GLU A 1 84 ? -5.654 12.826 19.831 1.00 96.19 84 GLU A N 1
ATOM 616 C CA . GLU A 1 84 ? -5.027 11.825 18.976 1.00 96.19 84 GLU A CA 1
ATOM 617 C C . GLU A 1 84 ? -5.948 11.432 17.819 1.00 96.19 84 GLU A C 1
ATOM 619 O O . GLU A 1 84 ? -5.476 11.235 16.698 1.00 96.19 84 GLU A O 1
ATOM 624 N N . ALA A 1 85 ? -7.258 11.361 18.070 1.00 97.62 85 ALA A N 1
ATOM 625 C CA . ALA A 1 85 ? -8.254 11.140 17.031 1.00 97.62 85 ALA A CA 1
ATOM 626 C C . ALA A 1 85 ? -8.282 12.283 16.011 1.00 97.62 85 ALA A C 1
ATOM 628 O O . ALA A 1 85 ? -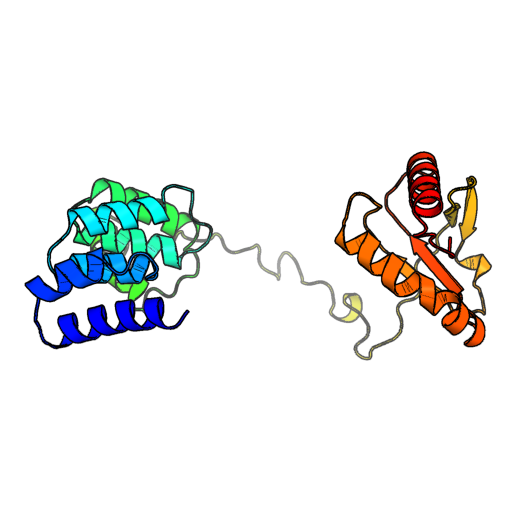8.309 12.009 14.815 1.00 97.62 85 ALA A O 1
ATOM 629 N N . ASP A 1 86 ? -8.216 13.535 16.468 1.00 96.69 86 ASP A N 1
ATOM 630 C CA . ASP A 1 86 ? -8.176 14.721 15.606 1.00 96.69 86 ASP A CA 1
ATOM 631 C C . ASP A 1 86 ? -6.931 14.704 14.710 1.00 96.69 86 ASP A C 1
ATOM 633 O O . ASP A 1 86 ? -7.021 14.931 13.504 1.00 96.69 86 ASP A O 1
ATOM 637 N N . LYS A 1 87 ? -5.772 14.332 15.271 1.00 94.81 87 LYS A N 1
ATOM 638 C CA . LYS A 1 87 ? -4.532 14.153 14.503 1.00 94.81 87 LYS A CA 1
ATOM 639 C C . LYS A 1 87 ? -4.666 13.058 13.439 1.00 94.81 87 LYS A C 1
ATOM 641 O O . LYS A 1 87 ? -4.312 13.284 12.284 1.00 94.81 87 LYS A O 1
ATOM 646 N N . ALA A 1 88 ? -5.176 11.883 13.815 1.00 95.19 88 ALA A N 1
ATOM 647 C CA . ALA A 1 88 ? -5.388 10.772 12.884 1.00 95.19 88 ALA A CA 1
ATOM 648 C C . ALA A 1 88 ? -6.404 11.132 11.786 1.00 95.19 88 ALA A C 1
ATOM 650 O O . ALA A 1 88 ? -6.244 10.741 10.631 1.00 95.19 88 ALA A O 1
ATOM 651 N N . PHE A 1 89 ? -7.428 11.911 12.134 1.00 96.25 89 PHE A N 1
ATOM 652 C CA . PHE A 1 89 ? -8.412 12.424 11.191 1.00 96.25 89 PHE A CA 1
ATOM 653 C C . PHE A 1 89 ? -7.797 13.441 10.221 1.00 96.25 89 PHE A C 1
ATOM 655 O O . PHE A 1 89 ? -8.067 13.374 9.028 1.00 96.25 89 PHE A O 1
ATOM 662 N N . GLY A 1 90 ? -6.903 14.320 10.683 1.00 93.94 90 GLY A N 1
ATOM 663 C CA . GLY A 1 90 ? -6.127 15.203 9.804 1.00 93.94 90 GLY A CA 1
ATOM 664 C C . GLY A 1 90 ? -5.323 14.426 8.756 1.00 93.94 90 GLY A C 1
ATOM 665 O O . GLY A 1 90 ? -5.443 14.698 7.565 1.00 93.94 90 GLY A O 1
ATOM 666 N N . GLN A 1 91 ? -4.604 13.383 9.182 1.00 92.19 91 GLN A N 1
ATOM 667 C CA . GLN A 1 91 ? -3.860 12.497 8.273 1.00 92.19 91 GLN A CA 1
ATOM 668 C C . GLN A 1 91 ? -4.776 11.752 7.291 1.00 92.19 91 GLN A C 1
ATOM 670 O O . GLN A 1 91 ? -4.417 11.549 6.135 1.00 92.19 91 GLN A O 1
ATOM 675 N N . LEU A 1 92 ? -5.974 11.344 7.727 1.00 94.56 92 LEU A N 1
ATOM 676 C CA . LEU A 1 92 ? -6.985 10.784 6.829 1.00 94.56 92 LEU A CA 1
ATOM 677 C C . LEU A 1 92 ? -7.374 11.792 5.744 1.00 94.56 92 LEU A C 1
ATOM 679 O O . LEU A 1 92 ? -7.488 11.403 4.585 1.00 94.56 92 LEU A O 1
ATOM 683 N N . ARG A 1 93 ? -7.593 13.062 6.100 1.00 93.00 93 ARG A N 1
ATOM 684 C CA . ARG A 1 93 ? -8.029 14.085 5.140 1.00 93.00 93 ARG A CA 1
ATOM 685 C C . ARG A 1 93 ? -7.009 14.300 4.029 1.00 93.00 93 ARG A C 1
ATOM 687 O O . ARG A 1 93 ? -7.426 14.425 2.887 1.00 93.00 93 ARG A O 1
ATOM 694 N N . GLU A 1 94 ? -5.713 14.253 4.328 1.00 89.62 94 GLU A N 1
ATOM 695 C CA . GLU A 1 94 ? -4.642 14.371 3.322 1.00 89.62 94 GLU A CA 1
ATOM 696 C C . GLU A 1 94 ? -4.736 13.298 2.222 1.00 89.62 94 GLU A C 1
ATOM 698 O O . GLU A 1 94 ? -4.432 13.567 1.063 1.00 89.62 94 GLU A O 1
ATOM 703 N N . LEU A 1 95 ? -5.219 12.101 2.566 1.00 89.31 95 LEU A N 1
ATOM 704 C CA . LEU A 1 95 ? -5.387 10.968 1.647 1.00 89.31 95 LEU A CA 1
ATOM 705 C C . LEU A 1 95 ? -6.814 10.858 1.084 1.00 89.31 95 LEU A C 1
ATOM 707 O O . LEU A 1 95 ? -7.058 10.187 0.083 1.00 89.31 95 LEU A O 1
ATOM 711 N N . GLY A 1 96 ? -7.784 11.445 1.783 1.00 85.62 96 GLY A N 1
ATOM 712 C CA . GLY A 1 96 ? -9.203 11.117 1.696 1.00 85.62 96 GLY A CA 1
ATOM 713 C C . GLY A 1 96 ? -9.994 11.897 0.653 1.00 85.62 96 GLY A C 1
ATOM 714 O O . GLY A 1 96 ? -11.193 12.072 0.823 1.00 85.62 96 GLY A O 1
ATOM 715 N N . GLN A 1 97 ? -9.357 12.390 -0.404 1.00 86.81 97 GLN A N 1
ATOM 716 C CA . GLN A 1 97 ? -9.982 13.318 -1.357 1.00 86.81 97 GLN A CA 1
ATOM 717 C C . GLN A 1 97 ? -11.185 12.725 -2.111 1.00 86.81 97 GLN A C 1
ATOM 719 O O . GLN A 1 97 ? -12.137 13.437 -2.410 1.00 86.81 97 GLN A O 1
ATOM 724 N N . ALA A 1 98 ? -11.172 11.416 -2.368 1.00 85.62 98 ALA A N 1
ATOM 725 C CA . ALA A 1 98 ? -12.209 10.714 -3.131 1.00 85.62 98 ALA A CA 1
ATOM 726 C C . ALA A 1 98 ? -12.931 9.628 -2.315 1.00 85.62 98 ALA A C 1
ATOM 728 O O . ALA A 1 98 ? -13.489 8.689 -2.881 1.00 85.62 98 ALA A O 1
ATOM 729 N N . VAL A 1 99 ? -12.899 9.702 -0.979 1.00 91.62 99 VAL A N 1
ATOM 730 C CA . VAL A 1 99 ? -13.579 8.691 -0.156 1.00 91.62 99 VAL A CA 1
ATOM 731 C C . VAL A 1 99 ? -15.096 8.800 -0.290 1.00 91.62 99 VAL A C 1
ATOM 733 O O . VAL A 1 99 ? -15.658 9.896 -0.386 1.00 91.62 99 VAL A O 1
ATOM 736 N N . ASP A 1 100 ? -15.753 7.645 -0.255 1.00 92.62 100 ASP A N 1
ATOM 737 C CA . ASP A 1 100 ? -17.203 7.544 -0.161 1.00 92.62 100 ASP A CA 1
ATOM 738 C C . ASP A 1 100 ? -17.647 7.819 1.281 1.00 92.62 100 ASP A C 1
ATOM 740 O O . ASP A 1 100 ? -17.545 6.961 2.160 1.00 92.62 100 ASP A O 1
ATOM 744 N N . LEU A 1 101 ? -18.138 9.033 1.530 1.00 93.50 101 LEU A N 1
ATOM 745 C CA . LEU A 1 101 ? -18.605 9.455 2.851 1.00 93.50 101 LEU A CA 1
ATOM 746 C C . LEU A 1 101 ? -19.831 8.672 3.340 1.00 93.50 101 LEU A C 1
ATOM 748 O O . LEU A 1 101 ? -20.051 8.602 4.550 1.00 93.50 101 LEU A O 1
ATOM 752 N N . SER A 1 102 ? -20.591 8.046 2.434 1.00 94.38 102 SER A N 1
ATOM 753 C CA . SER A 1 102 ? -21.746 7.220 2.795 1.00 94.38 102 SER A CA 1
ATOM 754 C C . SER A 1 102 ? -21.337 5.858 3.363 1.00 94.38 102 SER A C 1
ATOM 756 O O . SER A 1 102 ? -22.093 5.237 4.116 1.00 94.38 102 SER A O 1
ATOM 758 N N . ALA A 1 103 ? -20.113 5.400 3.075 1.00 95.94 103 ALA A N 1
ATOM 759 C CA . ALA A 1 103 ? -19.634 4.131 3.587 1.00 95.94 103 ALA A CA 1
ATOM 760 C C . ALA A 1 103 ? -19.516 4.182 5.126 1.00 95.94 103 ALA A C 1
ATOM 762 O O . ALA A 1 103 ? -18.908 5.110 5.679 1.00 95.94 103 ALA A O 1
ATOM 763 N N . PRO A 1 104 ? -19.999 3.157 5.862 1.00 95.69 104 PRO A N 1
ATOM 764 C CA . PRO A 1 104 ? -20.105 3.211 7.321 1.00 95.69 104 PRO A CA 1
ATOM 765 C C . PRO A 1 104 ? -18.806 3.519 8.068 1.00 95.69 104 PRO A C 1
ATOM 767 O O . PRO A 1 104 ? -18.850 3.981 9.207 1.00 95.69 104 PRO A O 1
ATOM 770 N N . VAL A 1 105 ? -17.643 3.210 7.487 1.00 94.94 105 VAL A N 1
ATOM 771 C CA . VAL A 1 105 ? -16.328 3.480 8.089 1.00 94.94 105 VAL A CA 1
ATOM 772 C C . VAL A 1 105 ? -15.968 4.968 8.102 1.00 94.94 105 VAL A C 1
ATOM 774 O O . VAL A 1 105 ? -15.273 5.399 9.018 1.00 94.94 105 VAL A O 1
ATOM 777 N N . PHE A 1 106 ? -16.481 5.745 7.148 1.00 96.69 106 PHE A N 1
ATOM 778 C CA . PHE A 1 106 ? -16.269 7.188 7.053 1.00 96.69 106 PHE A CA 1
ATOM 779 C C . PHE A 1 106 ? -17.426 7.964 7.685 1.00 96.69 106 PHE A C 1
ATOM 781 O O . PHE A 1 106 ? -17.172 8.895 8.445 1.00 96.69 106 PHE A O 1
ATOM 788 N N . ALA A 1 107 ? -18.673 7.517 7.491 1.00 96.19 107 ALA A N 1
ATOM 789 C CA . ALA A 1 107 ? -19.857 8.140 8.092 1.00 96.19 107 ALA A CA 1
ATOM 790 C C . ALA A 1 107 ? -19.745 8.272 9.626 1.00 96.19 107 ALA A C 1
ATOM 792 O O . ALA A 1 107 ? -20.073 9.303 10.209 1.00 96.19 107 ALA A O 1
ATOM 793 N N . ARG A 1 108 ? -19.182 7.257 10.301 1.00 95.62 108 ARG A N 1
ATOM 794 C CA . ARG A 1 108 ? -18.978 7.261 11.766 1.00 95.62 108 ARG A CA 1
ATOM 795 C C . ARG A 1 108 ? -17.973 8.304 12.278 1.00 95.62 108 ARG A C 1
ATOM 797 O O . ARG A 1 108 ? -17.793 8.413 13.489 1.00 95.62 108 ARG A O 1
ATOM 804 N N . LEU A 1 109 ? -17.274 9.007 11.387 1.00 96.94 109 LEU A N 1
ATOM 805 C CA . LEU A 1 109 ? -16.311 10.053 11.734 1.00 96.94 109 LEU A CA 1
ATOM 806 C C . LEU A 1 109 ? -16.949 11.445 11.803 1.00 96.94 109 LEU A C 1
ATOM 808 O O . LEU A 1 109 ? -16.270 12.377 12.228 1.00 96.94 109 LEU A O 1
ATOM 812 N N . ALA A 1 110 ? -18.234 11.587 11.454 1.00 95.38 110 ALA A N 1
ATOM 813 C CA . ALA A 1 110 ? -18.956 12.859 11.508 1.00 95.38 110 ALA A CA 1
ATOM 814 C C . ALA A 1 110 ? -18.788 13.622 12.844 1.00 95.38 110 ALA A C 1
ATOM 816 O O . ALA A 1 110 ? -18.486 14.812 12.786 1.00 95.38 110 ALA A O 1
ATOM 817 N N . PRO A 1 111 ? -18.813 12.980 14.035 1.00 96.06 111 PRO A N 1
ATOM 818 C CA . PRO A 1 111 ? -18.579 13.696 15.295 1.00 96.06 111 PRO A CA 1
ATOM 819 C C . PRO A 1 111 ? -17.179 14.319 15.427 1.00 96.06 111 PRO A C 1
ATOM 821 O O . PRO A 1 111 ? -16.991 15.280 16.167 1.00 96.06 111 PRO A O 1
ATOM 824 N N . ILE A 1 112 ? -16.170 13.756 14.751 1.00 97.50 112 ILE A N 1
ATOM 825 C CA . ILE A 1 112 ? -14.813 14.322 14.726 1.00 97.50 112 ILE A CA 1
ATOM 826 C C . ILE A 1 112 ? -14.789 15.539 13.798 1.00 97.50 112 ILE A C 1
ATOM 828 O O . ILE A 1 112 ? -14.235 16.570 14.166 1.00 97.50 112 ILE A O 1
ATOM 832 N N . ALA A 1 113 ? -15.422 15.437 12.625 1.00 96.31 113 ALA A N 1
ATOM 833 C CA . ALA A 1 113 ? -15.537 16.549 11.686 1.00 96.31 113 ALA A CA 1
ATOM 834 C C . ALA A 1 113 ? -16.273 17.747 12.311 1.00 96.31 113 ALA A C 1
ATOM 836 O O . ALA A 1 113 ? -15.761 18.863 12.263 1.00 96.31 113 ALA A O 1
ATOM 837 N N . GLU A 1 114 ? -17.406 17.499 12.975 1.00 96.19 114 GLU A N 1
ATOM 838 C CA . GLU A 1 114 ? -18.194 18.517 13.679 1.00 96.19 114 GLU A CA 1
ATOM 839 C C . GLU A 1 114 ? -17.379 19.196 14.788 1.00 96.19 114 GLU A C 1
ATOM 841 O O . GLU A 1 114 ? -17.302 20.423 14.841 1.00 96.19 114 GLU A O 1
ATOM 846 N N . ARG A 1 115 ? -16.683 18.410 15.625 1.00 96.12 115 ARG A N 1
ATOM 847 C CA . ARG A 1 115 ? -15.793 18.943 16.672 1.00 96.12 115 ARG A CA 1
ATOM 848 C C . ARG A 1 115 ? -14.693 19.844 16.105 1.00 96.12 115 ARG A C 1
ATOM 850 O O . ARG A 1 115 ? -14.299 20.804 16.760 1.00 96.12 115 ARG A O 1
ATOM 857 N N . LEU A 1 116 ? -14.181 19.520 14.920 1.00 96.25 116 LEU A N 1
ATOM 858 C CA . LEU A 1 116 ? -13.145 20.291 14.234 1.00 96.25 116 LEU A CA 1
ATOM 859 C C . LEU A 1 116 ? -13.702 21.471 13.422 1.00 96.25 116 LEU A C 1
ATOM 861 O O . LEU A 1 116 ? -12.926 22.158 12.759 1.00 96.25 116 LEU A O 1
ATOM 865 N N . GLY A 1 117 ? -15.017 21.715 13.457 1.00 96.19 117 GLY A N 1
ATOM 866 C CA . GLY A 1 117 ? -15.666 22.793 12.709 1.00 96.19 117 GLY A CA 1
ATOM 867 C C . GLY A 1 117 ? -15.614 22.600 11.192 1.00 96.19 117 GLY A C 1
ATOM 868 O O . GLY A 1 117 ? -15.591 23.577 10.445 1.00 96.19 117 GLY A O 1
ATOM 869 N N . LEU A 1 118 ? -15.534 21.352 10.728 1.00 95.06 118 LEU A N 1
ATOM 870 C CA . LEU A 1 118 ? -15.488 21.023 9.308 1.00 95.06 118 LEU A CA 1
ATOM 871 C C . LEU A 1 118 ? -16.903 20.874 8.730 1.00 95.06 118 LEU A C 1
ATOM 873 O O . LEU A 1 118 ? -17.822 20.490 9.454 1.00 95.06 118 LEU A O 1
ATOM 877 N N . PRO A 1 119 ? -17.088 21.149 7.427 1.00 93.06 119 PRO A N 1
ATOM 878 C CA . PRO A 1 119 ? -18.346 20.861 6.744 1.00 93.06 119 PRO A CA 1
ATOM 879 C C . PRO A 1 119 ? -18.679 19.361 6.767 1.00 93.06 119 PRO A C 1
ATOM 881 O O . PRO A 1 119 ? -17.796 18.522 6.958 1.00 93.06 119 PRO A O 1
ATOM 884 N N . GLU A 1 120 ? -19.953 19.032 6.522 1.00 89.81 120 GLU A N 1
ATOM 885 C CA . GLU A 1 120 ? -20.438 17.646 6.412 1.00 89.81 120 GLU A CA 1
ATOM 886 C C . GLU A 1 120 ? -19.613 16.844 5.394 1.00 89.81 120 GLU A C 1
ATOM 888 O O . GLU A 1 120 ? -19.132 15.748 5.690 1.00 89.81 120 GLU A O 1
ATOM 893 N N . ASP A 1 121 ? -19.351 17.451 4.232 1.00 93.25 121 ASP A N 1
ATOM 894 C CA . ASP A 1 121 ? -18.307 16.997 3.321 1.00 93.25 121 ASP A CA 1
ATOM 895 C C . ASP A 1 121 ? -16.934 17.494 3.786 1.00 93.25 121 ASP A C 1
ATOM 897 O O . ASP A 1 121 ? -16.425 18.523 3.340 1.00 93.25 121 ASP A O 1
ATOM 901 N N . TRP A 1 122 ? -16.324 16.752 4.707 1.00 93.38 122 TRP A N 1
ATOM 902 C CA . TRP A 1 122 ? -15.034 17.104 5.296 1.00 93.38 122 TRP A CA 1
ATOM 903 C C . TRP A 1 122 ? -13.833 16.867 4.366 1.00 93.38 122 TRP A C 1
ATOM 905 O O . TRP A 1 122 ? -12.692 17.148 4.765 1.00 93.38 122 TRP A O 1
ATOM 915 N N . ARG A 1 123 ? -14.033 16.341 3.150 1.00 93.25 123 ARG A N 1
ATOM 916 C CA . ARG A 1 123 ? -12.937 16.061 2.210 1.00 93.25 123 ARG A CA 1
ATOM 917 C C . ARG A 1 123 ? -12.232 17.365 1.820 1.00 93.25 123 ARG A C 1
ATOM 919 O O . ARG A 1 123 ? -12.861 18.425 1.777 1.00 93.25 123 ARG A O 1
ATOM 926 N N . PRO A 1 124 ? -10.911 17.346 1.572 1.00 87.94 124 PRO A N 1
ATOM 927 C CA . PRO A 1 124 ? -10.262 18.493 0.955 1.00 87.94 124 PRO A CA 1
ATOM 928 C C . PRO A 1 124 ? -10.922 18.775 -0.395 1.00 87.94 124 PRO A C 1
ATOM 930 O O . PRO A 1 124 ? -11.144 17.849 -1.176 1.00 87.94 124 PRO A O 1
ATOM 933 N N . LYS A 1 125 ? -11.217 20.047 -0.679 1.00 81.94 125 LYS A N 1
ATOM 934 C CA . LYS A 1 125 ? -11.598 20.447 -2.033 1.00 81.94 125 LYS A CA 1
ATOM 935 C C . LYS A 1 125 ? -10.388 20.232 -2.930 1.00 81.94 125 LYS A C 1
ATOM 937 O O . LYS A 1 125 ? -9.353 20.859 -2.724 1.00 81.94 125 LYS A O 1
ATOM 942 N N . VAL A 1 126 ? -10.522 19.319 -3.879 1.00 73.56 126 VAL A N 1
ATOM 943 C CA . VAL A 1 126 ? -9.521 19.107 -4.918 1.00 73.56 126 VAL A CA 1
ATOM 944 C C . VAL A 1 126 ? -9.717 20.213 -5.941 1.00 73.56 126 VAL A C 1
ATOM 946 O O . VAL A 1 126 ? -10.832 20.405 -6.429 1.00 73.56 126 VAL A O 1
ATOM 949 N N . GLU A 1 127 ? -8.661 20.969 -6.230 1.00 71.19 127 GLU A N 1
ATOM 950 C CA . GLU A 1 127 ? -8.647 21.781 -7.443 1.00 71.19 127 GLU A CA 1
ATOM 951 C C . GLU A 1 127 ? -8.826 20.828 -8.617 1.00 71.19 127 GLU A C 1
ATOM 953 O O . GLU A 1 127 ? -8.126 19.817 -8.702 1.00 71.19 127 GLU A O 1
ATOM 958 N N . ALA A 1 128 ? -9.808 21.102 -9.477 1.00 65.94 128 ALA A N 1
ATOM 959 C CA . ALA A 1 128 ? -9.998 20.296 -10.668 1.00 65.94 128 ALA A CA 1
ATOM 960 C C . ALA A 1 128 ? -8.653 20.202 -11.397 1.00 65.94 128 ALA A C 1
ATOM 962 O O . ALA A 1 128 ? -7.994 21.220 -11.617 1.00 65.94 128 ALA A O 1
ATOM 963 N N . LEU A 1 129 ? -8.238 18.976 -11.734 1.00 63.56 129 LEU A N 1
ATOM 964 C CA . LEU A 1 129 ? -7.165 18.798 -12.704 1.00 63.56 129 LEU A CA 1
ATOM 965 C C . LEU A 1 129 ? -7.539 19.640 -13.925 1.00 63.56 129 LEU A C 1
ATOM 967 O O . LEU A 1 129 ? -8.714 19.648 -14.304 1.00 63.56 129 LEU A O 1
ATOM 971 N N . ALA A 1 130 ? -6.563 20.371 -14.467 1.00 65.81 130 ALA A N 1
ATOM 972 C CA . ALA A 1 130 ? -6.774 21.238 -15.617 1.00 65.81 130 ALA A CA 1
ATOM 973 C C . ALA A 1 130 ? -7.594 20.492 -16.679 1.00 65.81 130 ALA A C 1
ATOM 975 O O . ALA A 1 130 ? -7.351 19.305 -16.928 1.00 65.81 130 ALA A O 1
ATOM 976 N N . ASP A 1 131 ? -8.622 21.165 -17.200 1.00 62.84 131 ASP A N 1
ATOM 977 C CA . ASP A 1 131 ? -9.631 20.562 -18.066 1.00 62.84 131 ASP A CA 1
ATOM 978 C C . ASP A 1 131 ? -8.924 19.776 -19.183 1.00 62.84 131 ASP A C 1
ATOM 980 O O . ASP A 1 131 ? -8.020 20.320 -19.825 1.00 62.84 131 ASP A O 1
ATOM 984 N N . PRO A 1 132 ? -9.291 18.513 -19.461 1.00 57.97 132 PRO A N 1
ATOM 985 C CA . PRO A 1 132 ? -8.827 17.836 -20.663 1.00 57.97 132 PRO A CA 1
ATOM 986 C C . PRO A 1 132 ? -9.077 18.647 -21.945 1.00 57.97 132 PRO A C 1
ATOM 988 O O . PRO A 1 132 ? -8.438 18.384 -22.949 1.00 57.97 132 PRO A O 1
ATOM 991 N N . ALA A 1 133 ? -9.976 19.635 -21.958 1.00 62.22 133 ALA A N 1
ATOM 992 C CA . ALA A 1 133 ? -10.101 20.590 -23.058 1.00 62.22 133 ALA A CA 1
ATOM 993 C C . ALA A 1 133 ? -8.937 21.605 -23.134 1.00 62.22 133 ALA A C 1
ATOM 995 O O . ALA A 1 133 ? -8.581 22.038 -24.229 1.00 62.22 133 ALA A O 1
ATOM 996 N N . GLU A 1 134 ? -8.325 21.968 -22.003 1.00 64.19 134 GLU A N 1
ATOM 997 C CA . GLU A 1 134 ? -7.125 22.818 -21.910 1.00 64.19 134 GLU A CA 1
ATOM 998 C C . GLU A 1 134 ? -5.826 22.010 -22.107 1.00 64.19 134 GLU A C 1
ATOM 1000 O O . GLU A 1 134 ? -4.833 22.535 -22.617 1.00 64.19 134 GLU A O 1
ATOM 1005 N N . HIS A 1 135 ? -5.852 20.711 -21.786 1.00 60.31 135 HIS A N 1
ATOM 1006 C CA . HIS A 1 135 ? -4.806 19.735 -22.098 1.00 60.31 135 HIS A CA 1
ATOM 1007 C C . HIS A 1 135 ? -5.415 18.495 -22.768 1.00 60.31 135 HIS A C 1
ATOM 1009 O O . HIS A 1 135 ? -5.650 17.492 -22.084 1.00 60.31 135 HIS A O 1
ATOM 1015 N N . PRO A 1 136 ? -5.680 18.542 -24.089 1.00 67.50 136 PRO A N 1
ATOM 1016 C C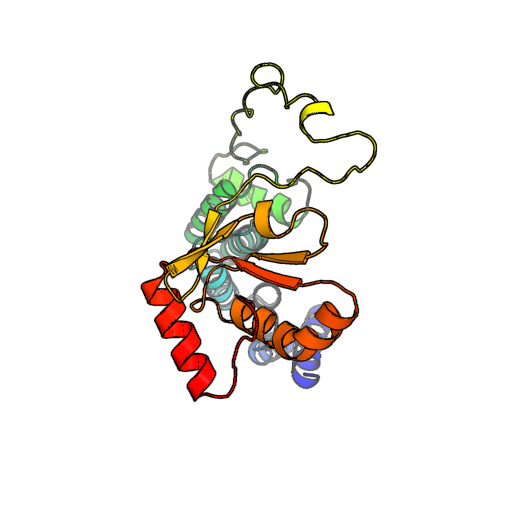A . PRO A 1 136 ? -6.267 17.418 -24.808 1.00 67.50 136 PRO A CA 1
ATOM 1017 C C . PRO A 1 136 ? -5.465 16.154 -24.546 1.00 67.50 136 PRO A C 1
ATOM 1019 O O . PRO A 1 136 ? -4.236 16.142 -24.677 1.00 67.50 136 PRO A O 1
ATOM 1022 N N . PHE A 1 137 ? -6.177 15.078 -24.189 1.00 68.75 137 PHE A N 1
ATOM 1023 C CA . PHE A 1 137 ? -5.617 13.740 -24.317 1.00 68.75 137 PHE A CA 1
ATOM 1024 C C . PHE A 1 137 ? -4.990 13.638 -25.712 1.00 68.75 137 PHE A C 1
ATOM 1026 O O . PHE A 1 137 ? -5.576 14.156 -26.672 1.00 68.75 137 PHE A O 1
ATOM 1033 N N . PRO A 1 138 ? -3.802 13.023 -25.840 1.00 75.69 138 PRO A N 1
ATOM 1034 C CA . PRO A 1 138 ? -3.231 12.804 -27.157 1.00 75.69 138 PRO A CA 1
ATOM 1035 C C . PRO A 1 138 ? -4.272 12.098 -28.027 1.00 75.69 138 PRO A C 1
ATOM 1037 O O . PRO A 1 138 ? -5.080 11.316 -27.517 1.00 75.69 138 PRO A O 1
ATOM 1040 N N . ASP A 1 139 ? -4.252 12.396 -29.326 1.00 78.50 139 ASP A N 1
ATOM 1041 C CA . ASP A 1 139 ? -5.095 11.707 -30.299 1.00 78.50 139 ASP A CA 1
ATOM 1042 C C . ASP A 1 139 ? -5.039 10.192 -30.041 1.00 78.50 139 ASP A C 1
ATOM 1044 O O . ASP A 1 139 ? -3.968 9.649 -29.749 1.00 78.50 139 ASP A O 1
ATOM 1048 N N . LEU A 1 140 ? -6.179 9.503 -30.115 1.00 75.56 140 LEU A N 1
ATOM 1049 C CA . LEU A 1 140 ? -6.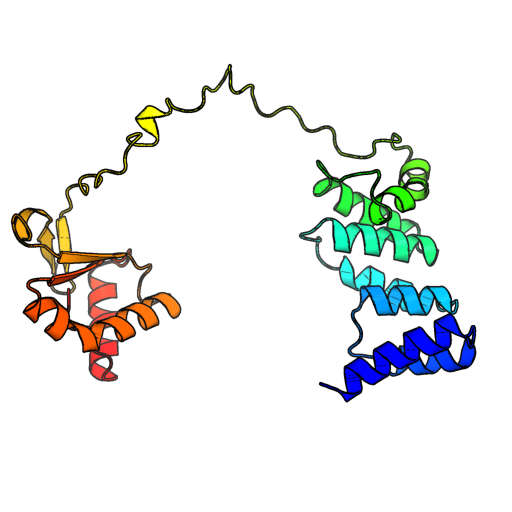216 8.053 -29.926 1.00 75.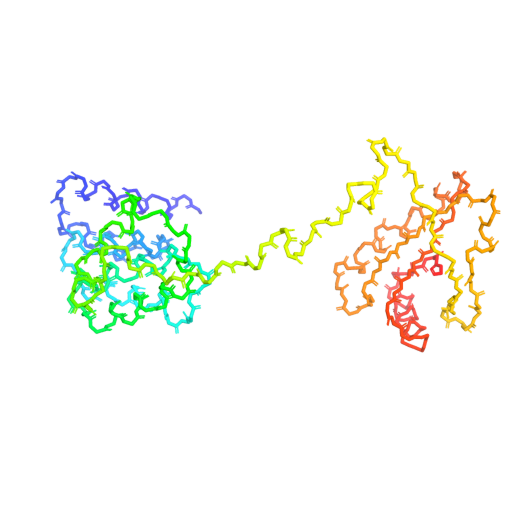56 140 LEU A CA 1
ATOM 1050 C C . LEU A 1 140 ? -5.267 7.359 -30.909 1.00 75.56 140 LEU A C 1
ATOM 1052 O O . LEU A 1 140 ? -4.610 6.389 -30.533 1.00 75.56 140 LEU A O 1
ATOM 1056 N N . ASP A 1 141 ? -5.112 7.913 -32.113 1.00 77.38 141 ASP A N 1
ATOM 1057 C CA . ASP A 1 141 ? -4.160 7.420 -33.109 1.00 77.38 141 ASP A CA 1
ATOM 1058 C C . ASP A 1 141 ? -2.688 7.619 -32.686 1.00 77.38 141 ASP A C 1
ATOM 1060 O O . ASP A 1 141 ? -1.809 6.872 -33.125 1.00 77.38 141 ASP A O 1
ATOM 1064 N N . ALA A 1 142 ? -2.397 8.561 -31.781 1.00 79.44 142 ALA A N 1
ATOM 1065 C CA . ALA A 1 142 ? -1.074 8.743 -31.179 1.00 79.44 142 ALA A CA 1
ATOM 1066 C C . ALA A 1 142 ? -0.782 7.750 -30.037 1.00 79.44 142 ALA A C 1
ATOM 1068 O O . ALA A 1 142 ? 0.382 7.556 -29.684 1.00 79.44 142 ALA A O 1
ATOM 1069 N N . LEU A 1 143 ? -1.802 7.089 -29.475 1.00 79.88 143 LEU A N 1
ATOM 1070 C CA . LEU A 1 143 ? -1.627 6.020 -28.478 1.00 79.88 143 LEU A CA 1
ATOM 1071 C C . LEU A 1 143 ? -1.289 4.665 -29.114 1.00 79.88 143 LEU A C 1
ATOM 1073 O O . LEU A 1 143 ? -0.876 3.734 -28.420 1.00 79.88 143 LEU A O 1
ATOM 1077 N N . GLY A 1 144 ? -1.440 4.556 -30.432 1.00 75.25 144 GLY A N 1
ATOM 1078 C CA . GLY A 1 144 ? -1.134 3.365 -31.204 1.00 75.25 144 GLY A CA 1
ATOM 1079 C C . GLY A 1 144 ? -2.251 3.013 -32.184 1.00 75.25 144 GLY A C 1
ATOM 1080 O O . GLY A 1 144 ? -3.348 3.562 -32.133 1.00 75.25 144 GLY A O 1
ATOM 1081 N N . PRO A 1 145 ? -1.990 2.081 -33.108 1.00 79.19 145 PRO A N 1
ATOM 1082 C CA . PRO A 1 145 ? -2.964 1.725 -34.127 1.00 79.19 145 PRO A CA 1
ATOM 1083 C C . PRO A 1 145 ? -4.175 0.996 -33.522 1.00 79.19 145 PRO A C 1
ATOM 1085 O O . PRO A 1 145 ? -4.015 0.094 -32.701 1.00 79.19 145 PRO A O 1
ATOM 1088 N N . PHE A 1 146 ? -5.383 1.299 -34.021 1.00 80.25 146 PHE A N 1
ATOM 1089 C CA . PHE A 1 146 ? -6.639 0.622 -33.639 1.00 80.25 146 PHE A CA 1
ATOM 1090 C C . PHE A 1 146 ? -6.550 -0.914 -33.696 1.00 80.25 146 PHE A C 1
ATOM 1092 O O . PHE A 1 146 ? -7.139 -1.625 -32.883 1.00 80.25 146 PHE A O 1
ATOM 1099 N N . ARG A 1 147 ? -5.795 -1.440 -34.667 1.00 84.88 147 ARG A N 1
ATOM 1100 C CA . ARG A 1 147 ? -5.387 -2.847 -34.699 1.00 84.88 147 ARG A CA 1
ATOM 1101 C C . ARG A 1 147 ? -3.940 -2.938 -34.276 1.00 84.88 147 ARG A C 1
ATOM 1103 O O . ARG A 1 147 ? -3.107 -2.252 -34.866 1.00 84.88 147 ARG A O 1
ATOM 1110 N N . TRP A 1 148 ? -3.649 -3.846 -33.349 1.00 83.00 148 TRP A N 1
ATOM 1111 C CA . TRP A 1 148 ? -2.278 -4.138 -32.957 1.00 83.00 148 TRP A CA 1
ATOM 1112 C C . TRP A 1 148 ? -1.407 -4.369 -34.199 1.00 83.00 148 TRP A C 1
ATOM 1114 O O . TRP A 1 148 ? -1.716 -5.201 -35.057 1.00 83.00 148 TRP A O 1
ATOM 1124 N N . LYS A 1 149 ? -0.325 -3.599 -34.292 1.00 79.44 149 LYS A N 1
ATOM 1125 C CA . LYS A 1 149 ? 0.783 -3.813 -35.218 1.00 79.44 149 LYS A CA 1
ATOM 1126 C C . LYS A 1 149 ? 2.074 -3.720 -34.407 1.00 79.44 149 LYS A C 1
ATOM 1128 O O . LYS A 1 149 ? 2.112 -2.939 -33.456 1.00 79.44 149 LYS A O 1
ATOM 1133 N N . PRO A 1 150 ? 3.126 -4.465 -34.771 1.00 80.00 150 PRO A N 1
ATOM 1134 C CA . PRO A 1 150 ? 4.420 -4.312 -34.127 1.00 80.00 150 PRO A CA 1
ATOM 1135 C C . PRO A 1 150 ? 4.923 -2.876 -34.294 1.00 80.00 150 PRO A C 1
ATOM 1137 O O . PRO A 1 150 ? 5.028 -2.383 -35.419 1.00 80.00 150 PRO A O 1
ATOM 1140 N N . THR A 1 151 ? 5.240 -2.209 -33.187 1.00 77.75 151 THR A N 1
ATOM 1141 C CA . THR A 1 151 ? 5.948 -0.928 -33.236 1.00 77.75 151 THR A CA 1
ATOM 1142 C C . THR A 1 151 ? 7.375 -1.198 -33.713 1.00 77.75 151 THR A C 1
ATOM 1144 O O . THR A 1 151 ? 8.039 -2.067 -33.138 1.00 77.75 151 THR A O 1
ATOM 1147 N N . PRO A 1 152 ? 7.870 -0.501 -34.751 1.00 81.56 152 PRO A N 1
ATOM 1148 C CA . PRO A 1 152 ? 9.261 -0.636 -35.148 1.00 81.56 152 PRO A CA 1
ATOM 1149 C C . PRO A 1 152 ? 10.151 -0.227 -33.974 1.00 81.56 152 PRO A C 1
ATOM 1151 O O . PRO A 1 152 ? 9.969 0.832 -33.376 1.00 81.56 152 PRO A O 1
ATOM 1154 N N . VAL A 1 153 ? 11.097 -1.093 -33.626 1.00 83.12 153 VAL A N 1
ATOM 1155 C CA . VAL A 1 153 ? 12.067 -0.811 -32.568 1.00 83.12 153 VAL A CA 1
ATOM 1156 C C . VAL A 1 153 ? 12.952 0.368 -32.983 1.00 83.12 153 VAL A C 1
ATOM 1158 O O . VAL A 1 153 ? 13.417 0.438 -34.124 1.00 83.12 153 VAL A O 1
ATOM 1161 N N . SER A 1 154 ? 13.184 1.308 -32.064 1.00 87.06 154 SER A N 1
ATOM 1162 C CA . SER A 1 154 ? 14.110 2.422 -32.284 1.00 87.06 154 SER A CA 1
ATOM 1163 C C . SER A 1 154 ? 15.509 1.900 -32.611 1.00 87.06 154 SER A C 1
ATOM 1165 O O . SER A 1 154 ? 15.959 0.915 -32.025 1.00 87.06 154 SER A O 1
ATOM 1167 N N . SER A 1 155 ? 16.226 2.567 -33.521 1.00 91.06 155 SER A N 1
ATOM 1168 C CA . SER A 1 155 ? 17.617 2.193 -33.795 1.00 91.06 155 SER A CA 1
ATOM 1169 C C . SER A 1 155 ? 18.466 2.359 -32.536 1.00 91.06 155 SER A C 1
ATOM 1171 O O . SER A 1 155 ? 18.304 3.342 -31.811 1.00 91.06 155 SER A O 1
ATOM 1173 N N . TRP A 1 156 ? 19.409 1.452 -32.315 1.00 93.88 156 TRP A N 1
ATOM 1174 C CA . TRP A 1 156 ? 20.334 1.506 -31.190 1.00 93.88 156 TRP A CA 1
ATOM 1175 C C . TRP A 1 156 ? 21.722 1.039 -31.622 1.00 93.88 156 TRP A C 1
ATOM 1177 O O . TRP A 1 156 ? 21.867 0.275 -32.581 1.00 93.88 156 TRP A O 1
ATOM 1187 N N . LYS A 1 157 ? 22.735 1.521 -30.900 1.00 96.44 157 LYS A N 1
ATOM 1188 C CA . LYS A 1 157 ? 24.127 1.089 -30.994 1.00 96.44 157 LYS A CA 1
ATOM 1189 C C . LYS A 1 157 ? 24.753 1.202 -29.605 1.00 96.44 157 LYS A C 1
ATOM 1191 O O . LYS A 1 157 ? 24.879 2.311 -29.093 1.00 96.44 157 LYS A O 1
ATOM 1196 N N . LEU A 1 158 ? 25.097 0.074 -28.994 1.00 95.81 158 LEU A N 1
ATOM 1197 C CA . LEU A 1 158 ? 25.547 -0.017 -27.603 1.00 95.81 158 LEU A CA 1
ATOM 1198 C C . LEU A 1 158 ? 26.816 -0.877 -27.512 1.00 95.81 158 LEU A C 1
ATOM 1200 O O . LEU A 1 158 ? 26.936 -1.833 -28.279 1.00 95.81 158 LEU A O 1
ATOM 1204 N N . PRO A 1 159 ? 27.772 -0.552 -26.625 1.00 96.12 159 PRO A N 1
ATOM 1205 C CA . PRO A 1 159 ? 28.920 -1.411 -26.364 1.00 96.12 159 PRO A CA 1
ATOM 1206 C C . PRO A 1 159 ? 28.513 -2.636 -25.535 1.00 96.12 159 PRO A C 1
ATOM 1208 O O . PRO A 1 159 ? 27.722 -2.519 -24.601 1.00 96.12 159 PRO A O 1
ATOM 1211 N N . ASP A 1 160 ? 29.098 -3.787 -25.847 1.00 94.88 160 ASP A N 1
ATOM 1212 C CA . ASP A 1 160 ? 29.087 -4.972 -24.994 1.00 94.88 160 ASP A CA 1
ATOM 1213 C C . ASP A 1 160 ? 30.153 -4.872 -23.885 1.00 94.88 160 ASP A C 1
ATOM 1215 O O . ASP A 1 160 ? 30.877 -3.876 -23.763 1.00 94.88 160 ASP A O 1
ATOM 1219 N N . SER A 1 161 ? 30.282 -5.925 -23.079 1.00 93.25 161 SER A N 1
ATOM 1220 C CA . SER A 1 161 ? 31.273 -6.023 -22.001 1.00 93.25 161 SER A CA 1
ATOM 1221 C C . SER A 1 161 ? 32.731 -5.940 -22.467 1.00 93.25 161 SER A C 1
ATOM 1223 O O . SER A 1 161 ? 33.590 -5.530 -21.690 1.00 93.25 161 SER A O 1
ATOM 1225 N N . SER A 1 162 ? 33.033 -6.243 -23.730 1.00 93.00 162 SER A N 1
ATOM 1226 C CA . SER A 1 162 ? 34.369 -6.104 -24.327 1.00 93.00 162 SER A CA 1
ATOM 1227 C C . SER A 1 162 ? 34.620 -4.718 -24.940 1.00 93.00 162 SER A C 1
ATOM 1229 O O . SER A 1 162 ? 35.739 -4.409 -25.350 1.00 93.00 162 SER A O 1
ATOM 1231 N N . GLY A 1 163 ? 33.590 -3.867 -25.003 1.00 93.00 163 GLY A N 1
ATOM 1232 C CA . GLY A 1 163 ? 33.619 -2.569 -25.682 1.00 93.00 163 GLY A CA 1
ATOM 1233 C C . GLY A 1 163 ? 33.316 -2.647 -27.184 1.00 93.00 163 GLY A C 1
ATOM 1234 O O . GLY A 1 163 ? 33.267 -1.614 -27.864 1.00 93.00 163 GLY A O 1
ATOM 1235 N N . LYS A 1 164 ? 33.067 -3.846 -27.722 1.00 95.44 164 LYS A N 1
ATOM 1236 C CA . LYS A 1 164 ? 32.602 -4.017 -29.099 1.00 95.44 164 LYS A CA 1
ATOM 1237 C C . LYS A 1 164 ? 31.158 -3.537 -29.185 1.00 95.44 164 LYS A C 1
ATOM 1239 O O . LYS A 1 164 ? 30.332 -3.841 -28.337 1.00 95.44 164 LYS A O 1
ATOM 1244 N N . HIS A 1 165 ? 30.841 -2.762 -30.216 1.00 95.75 165 HIS A N 1
ATOM 1245 C CA . HIS A 1 165 ? 29.488 -2.242 -30.376 1.00 95.75 165 HIS A CA 1
ATOM 1246 C C . HIS A 1 165 ? 28.595 -3.238 -31.115 1.00 95.75 165 HIS A C 1
ATOM 1248 O O . HIS A 1 165 ? 28.973 -3.739 -32.174 1.00 95.75 165 HIS A O 1
ATOM 1254 N N . LEU A 1 166 ? 27.401 -3.449 -30.571 1.00 95.06 166 LEU A N 1
ATOM 1255 C CA . LEU A 1 166 ? 26.273 -4.116 -31.205 1.00 95.06 166 LEU A CA 1
ATOM 1256 C C . LEU A 1 166 ? 25.241 -3.061 -31.600 1.00 95.06 166 LEU A C 1
ATOM 1258 O O . LEU A 1 166 ? 25.091 -2.037 -30.931 1.00 95.06 166 LEU A O 1
ATOM 1262 N N . SER A 1 167 ? 24.524 -3.301 -32.686 1.00 95.44 167 SER A N 1
ATOM 1263 C CA . SER A 1 167 ? 23.510 -2.400 -33.218 1.00 95.44 167 SER A CA 1
ATOM 1264 C C . SER A 1 167 ? 22.303 -3.160 -33.741 1.00 95.44 167 SER A C 1
ATOM 1266 O O . SER A 1 167 ? 22.401 -4.326 -34.116 1.00 95.44 167 SER A O 1
ATOM 1268 N N . LEU A 1 168 ? 21.164 -2.475 -33.860 1.00 93.50 168 LEU A N 1
ATOM 1269 C CA . LEU A 1 168 ? 19.970 -3.062 -34.474 1.00 93.50 168 LEU A CA 1
ATOM 1270 C C . LEU A 1 168 ? 20.237 -3.568 -35.903 1.00 93.50 168 LEU A C 1
ATOM 1272 O O . LEU A 1 168 ? 19.684 -4.588 -36.312 1.00 93.50 168 LEU A O 1
ATOM 1276 N N . SER A 1 169 ? 21.088 -2.868 -36.663 1.00 93.44 169 SER A N 1
ATOM 1277 C CA . SER A 1 169 ? 21.458 -3.252 -38.030 1.00 93.44 169 SER A CA 1
ATOM 1278 C C . SER A 1 169 ? 22.150 -4.610 -38.108 1.00 93.44 169 SER A C 1
ATOM 1280 O O . SER A 1 169 ? 21.972 -5.309 -39.102 1.00 93.44 169 SER A O 1
ATOM 1282 N N . ASP A 1 170 ? 22.856 -5.028 -37.053 1.00 92.44 170 ASP A N 1
ATOM 1283 C CA . ASP A 1 170 ? 23.516 -6.339 -37.009 1.00 92.44 170 ASP A CA 1
ATOM 1284 C C . ASP A 1 170 ? 22.500 -7.494 -36.990 1.00 92.44 170 ASP A C 1
ATOM 1286 O O . ASP A 1 170 ? 22.832 -8.624 -37.350 1.00 92.44 170 ASP A O 1
ATOM 1290 N N . TYR A 1 171 ? 21.245 -7.217 -36.627 1.00 91.00 171 TYR A N 1
ATOM 1291 C CA . TYR A 1 171 ? 20.150 -8.187 -36.564 1.00 91.00 171 TYR A CA 1
ATOM 1292 C C . TYR A 1 171 ? 19.137 -8.021 -37.707 1.00 91.00 171 TYR A C 1
ATOM 1294 O O . TYR A 1 171 ? 18.084 -8.655 -37.704 1.00 91.00 171 TYR A O 1
ATOM 1302 N N . GLN A 1 172 ? 19.418 -7.195 -38.722 1.00 87.38 172 GLN A N 1
ATOM 1303 C CA . GLN A 1 172 ? 18.501 -7.055 -39.856 1.00 87.38 172 GLN A CA 1
ATOM 1304 C C . GLN A 1 172 ? 18.272 -8.392 -40.572 1.00 87.38 172 GLN A C 1
ATOM 1306 O O . GLN A 1 172 ? 19.206 -9.127 -40.885 1.00 87.38 172 GLN A O 1
ATOM 1311 N N . GLY A 1 173 ? 16.998 -8.710 -40.814 1.00 87.25 173 GLY A N 1
ATOM 1312 C CA . GLY A 1 173 ? 16.587 -9.965 -41.447 1.00 87.25 173 GLY A CA 1
ATOM 1313 C C . GLY A 1 173 ? 16.714 -11.208 -40.557 1.00 87.25 173 GLY A C 1
ATOM 1314 O O . GLY A 1 173 ? 16.414 -12.301 -41.029 1.00 87.25 173 GLY A O 1
ATOM 1315 N N . ARG A 1 174 ? 17.122 -11.064 -39.287 1.00 88.06 174 ARG A N 1
ATOM 1316 C CA . ARG A 1 174 ? 17.254 -12.166 -38.326 1.00 88.06 174 ARG A CA 1
ATOM 1317 C C . ARG A 1 174 ? 16.456 -11.854 -37.058 1.00 88.06 174 ARG A C 1
ATOM 1319 O O . ARG A 1 174 ? 16.718 -10.838 -36.417 1.00 88.06 174 ARG A O 1
ATOM 1326 N N . PRO A 1 175 ? 15.464 -12.676 -36.686 1.00 91.12 175 PRO A N 1
ATOM 1327 C CA . PRO A 1 175 ? 14.706 -12.422 -35.473 1.00 91.12 175 PRO A CA 1
ATOM 1328 C C . PRO A 1 175 ? 15.602 -12.627 -34.241 1.00 91.12 175 PRO A C 1
ATOM 1330 O O . PRO A 1 175 ? 16.480 -13.485 -34.220 1.00 91.12 175 PRO A O 1
ATOM 1333 N N . PHE A 1 176 ? 15.393 -11.817 -33.209 1.00 94.06 176 PHE A N 1
ATOM 1334 C CA . PHE A 1 176 ? 16.136 -11.900 -31.955 1.00 94.06 176 PHE A CA 1
ATOM 1335 C C . PHE A 1 176 ? 15.254 -11.435 -30.795 1.00 94.06 176 PHE A C 1
ATOM 1337 O O . PHE A 1 176 ? 14.236 -10.767 -30.996 1.00 94.06 176 PHE A O 1
ATOM 1344 N N . VAL A 1 177 ? 15.639 -11.800 -29.579 1.00 94.19 177 VAL A N 1
ATOM 1345 C CA . VAL A 1 177 ? 14.977 -11.423 -28.333 1.00 94.19 177 VAL A CA 1
ATOM 1346 C C . VAL A 1 177 ? 15.852 -10.414 -27.608 1.00 94.19 177 VAL A C 1
ATOM 1348 O O . VAL A 1 177 ? 16.978 -10.718 -27.224 1.00 94.19 177 VAL A O 1
ATOM 1351 N N . MET A 1 178 ? 15.318 -9.214 -27.398 1.00 93.56 178 MET A N 1
ATOM 1352 C CA . MET A 1 178 ? 15.957 -8.184 -26.587 1.00 93.56 178 MET A CA 1
ATOM 1353 C C . MET A 1 178 ? 15.365 -8.182 -25.178 1.00 93.56 178 MET A C 1
ATOM 1355 O O . MET A 1 178 ? 14.150 -8.060 -25.017 1.00 93.56 178 MET A O 1
ATOM 1359 N N . VAL A 1 179 ? 16.216 -8.290 -24.161 1.00 95.19 179 VAL A N 1
ATOM 1360 C CA . VAL A 1 179 ? 15.822 -8.312 -22.750 1.00 95.19 179 VAL A CA 1
ATOM 1361 C C . VAL A 1 179 ? 16.340 -7.058 -22.062 1.00 95.19 179 VAL A C 1
ATOM 1363 O O . VAL A 1 179 ? 17.543 -6.898 -21.881 1.00 95.19 179 VAL A O 1
ATOM 1366 N N . PHE A 1 180 ? 15.438 -6.168 -21.655 1.00 94.50 180 PHE A N 1
ATOM 1367 C CA . PHE A 1 180 ? 15.802 -5.000 -20.856 1.00 94.50 180 PHE A CA 1
ATOM 1368 C C . PHE A 1 180 ? 15.806 -5.347 -19.372 1.00 94.50 180 PHE A C 1
ATOM 1370 O O . PHE A 1 180 ? 14.828 -5.892 -18.860 1.00 94.50 180 PHE A O 1
ATOM 1377 N N . TYR A 1 181 ? 16.883 -4.996 -18.678 1.00 94.44 181 TYR A N 1
ATOM 1378 C CA . TYR A 1 181 ? 17.013 -5.216 -17.242 1.00 94.44 181 TYR A CA 1
ATOM 1379 C C . TYR A 1 181 ? 17.757 -4.057 -16.572 1.00 94.44 181 TYR A C 1
ATOM 1381 O O . TYR A 1 181 ? 18.466 -3.294 -17.218 1.00 94.44 181 TYR A O 1
ATOM 1389 N N . LEU A 1 182 ? 17.591 -3.884 -15.261 1.00 92.44 182 LEU A N 1
ATOM 1390 C CA . LEU A 1 182 ? 18.165 -2.726 -14.562 1.00 92.44 182 LEU A CA 1
ATOM 1391 C C . LEU A 1 182 ? 19.698 -2.813 -14.407 1.00 92.44 182 LEU A C 1
ATOM 1393 O O . LEU A 1 182 ? 20.377 -1.797 -14.288 1.00 92.44 182 LEU A O 1
ATOM 1397 N N . GLY A 1 183 ? 20.252 -4.023 -14.412 1.00 90.75 183 GLY A N 1
ATOM 1398 C CA . GLY A 1 183 ? 21.650 -4.307 -14.083 1.00 90.75 183 GLY A CA 1
ATOM 1399 C C . GLY A 1 183 ? 21.771 -5.343 -12.964 1.00 90.75 183 GLY A C 1
ATOM 1400 O O . GLY A 1 183 ? 20.770 -5.799 -12.408 1.00 90.75 183 GLY A O 1
ATOM 1401 N N . PHE A 1 184 ? 23.005 -5.694 -12.603 1.00 87.50 184 PHE A N 1
ATOM 1402 C CA . PHE A 1 184 ? 23.296 -6.775 -11.650 1.00 87.50 184 PHE A CA 1
ATOM 1403 C C . PHE A 1 184 ? 23.029 -6.428 -10.177 1.00 87.50 184 PHE A C 1
ATOM 1405 O O . PHE A 1 184 ? 23.015 -7.306 -9.324 1.00 87.50 184 PHE A O 1
ATOM 1412 N N . GLY A 1 185 ? 22.738 -5.162 -9.862 1.00 86.88 185 GLY A N 1
ATOM 1413 C CA . GLY A 1 185 ? 22.265 -4.760 -8.529 1.00 86.88 185 GLY A CA 1
ATOM 1414 C C . GLY A 1 185 ? 20.808 -5.148 -8.229 1.00 86.88 185 GLY A C 1
ATOM 1415 O O . GLY A 1 185 ? 20.344 -4.972 -7.106 1.00 86.88 185 GLY A O 1
ATOM 1416 N N . CYS A 1 186 ? 20.068 -5.645 -9.223 1.00 90.81 186 CYS A N 1
ATOM 1417 C CA . CYS A 1 186 ? 18.676 -6.066 -9.102 1.00 90.81 186 CYS A CA 1
ATOM 1418 C C . CYS A 1 186 ? 18.597 -7.599 -9.087 1.00 90.81 186 CYS A C 1
ATOM 1420 O O . CYS A 1 186 ? 18.705 -8.226 -10.138 1.00 90.81 186 CYS A O 1
ATOM 1422 N N . LEU A 1 187 ? 18.349 -8.196 -7.916 1.00 89.19 187 LEU A N 1
ATOM 1423 C CA . LEU A 1 187 ? 18.278 -9.658 -7.752 1.00 89.19 187 LEU A CA 1
ATOM 1424 C C . LEU A 1 187 ? 17.319 -10.313 -8.762 1.00 89.19 187 LEU A C 1
ATOM 1426 O O . LEU A 1 187 ? 17.720 -11.196 -9.511 1.00 89.19 187 LEU A O 1
ATOM 1430 N N . HIS A 1 188 ? 16.086 -9.812 -8.860 1.00 90.38 188 HIS A N 1
ATOM 1431 C CA . HIS A 1 188 ? 15.074 -10.360 -9.772 1.00 90.38 188 HIS A CA 1
ATOM 1432 C C . HIS A 1 188 ? 15.442 -10.236 -11.253 1.00 90.38 188 HIS A C 1
ATOM 1434 O O . HIS A 1 188 ? 15.035 -11.054 -12.075 1.00 90.38 188 HIS A O 1
ATOM 1440 N N . CYS A 1 189 ? 16.224 -9.217 -11.601 1.00 91.75 189 CYS A N 1
ATOM 1441 C CA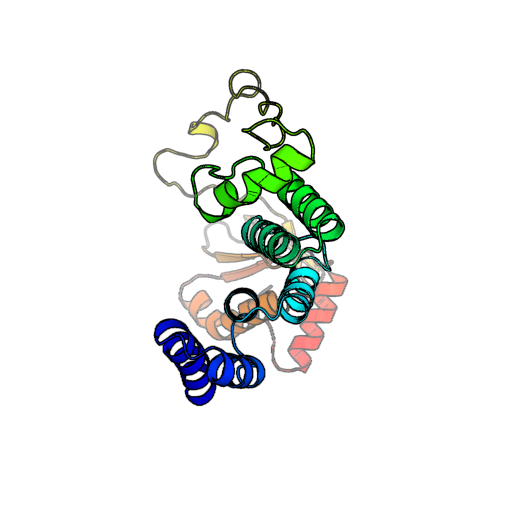 . CYS A 1 189 ? 16.708 -9.025 -12.957 1.00 91.75 189 CYS A CA 1
ATOM 1442 C C . CYS A 1 189 ? 17.730 -10.108 -13.322 1.00 91.75 189 CYS A C 1
ATOM 1444 O O . CYS A 1 189 ? 17.689 -10.649 -14.422 1.00 91.75 189 CYS A O 1
ATOM 1446 N N . VAL A 1 190 ? 18.620 -10.450 -12.389 1.00 91.69 190 VAL A N 1
ATOM 1447 C CA . VAL A 1 190 ? 19.610 -11.515 -12.579 1.00 91.69 190 VAL A CA 1
ATOM 1448 C C . VAL A 1 190 ? 18.936 -12.885 -12.622 1.00 91.69 190 VAL A C 1
ATOM 1450 O O . VAL A 1 190 ? 19.224 -13.658 -13.530 1.00 91.69 190 VAL A O 1
ATOM 1453 N N . GLU A 1 191 ? 17.972 -13.151 -11.733 1.00 93.06 191 GLU A N 1
ATOM 1454 C CA . GLU A 1 191 ? 17.170 -14.388 -11.750 1.00 93.06 191 GLU A CA 1
ATOM 1455 C C . GLU A 1 191 ? 16.514 -14.619 -13.125 1.00 93.06 191 GLU A C 1
ATOM 1457 O O . GLU A 1 191 ? 16.489 -15.740 -13.638 1.00 93.06 191 GLU A O 1
ATOM 1462 N N . GLN A 1 192 ? 16.028 -13.552 -13.771 1.00 93.44 192 GLN A N 1
ATOM 1463 C CA . GLN A 1 192 ? 15.484 -13.625 -15.127 1.00 93.44 192 GLN A CA 1
ATOM 1464 C C . GLN A 1 192 ? 16.546 -14.015 -16.168 1.00 93.44 192 GLN A C 1
ATOM 1466 O O . GLN A 1 192 ? 16.269 -14.854 -17.029 1.00 93.44 192 GLN A O 1
ATOM 1471 N N . LEU A 1 193 ? 17.743 -13.421 -16.117 1.00 94.94 193 LEU A N 1
ATOM 1472 C CA . LEU A 1 193 ? 18.825 -13.754 -17.051 1.00 94.94 193 LEU A CA 1
ATOM 1473 C C . LEU A 1 193 ? 19.306 -15.196 -16.854 1.00 94.94 193 LEU A C 1
ATOM 1475 O O . LEU A 1 193 ? 19.466 -15.922 -17.834 1.00 94.94 193 LEU A O 1
ATOM 1479 N N . GLN A 1 194 ? 19.432 -15.644 -15.605 1.00 93.69 194 GLN A N 1
ATOM 1480 C CA . GLN A 1 194 ? 19.781 -17.025 -15.262 1.00 93.69 194 GLN A CA 1
ATOM 1481 C C . GLN A 1 194 ? 18.720 -18.027 -15.738 1.00 93.69 194 GLN A C 1
ATOM 1483 O O . GLN A 1 194 ? 19.058 -19.118 -16.189 1.00 93.69 194 GLN A O 1
ATOM 1488 N N . ALA A 1 195 ? 17.435 -17.658 -15.732 1.00 94.81 195 ALA A N 1
ATOM 1489 C CA . ALA A 1 195 ? 16.374 -18.497 -16.294 1.00 94.81 195 ALA A CA 1
ATOM 1490 C C . ALA A 1 195 ? 16.422 -18.600 -17.835 1.00 94.81 195 ALA A C 1
ATOM 1492 O O . ALA A 1 195 ? 15.896 -19.562 -18.410 1.00 94.81 195 ALA A O 1
ATOM 1493 N N . LEU A 1 196 ? 17.028 -17.617 -18.511 1.00 94.81 196 LEU A N 1
ATOM 1494 C CA . LEU A 1 196 ? 17.222 -17.603 -19.965 1.00 94.81 196 LEU A CA 1
ATOM 1495 C C . LEU A 1 196 ? 18.515 -18.295 -20.397 1.00 94.81 196 LEU A C 1
ATOM 1497 O O . LEU A 1 196 ? 18.508 -18.962 -21.430 1.00 94.81 196 LEU A O 1
ATOM 1501 N N . ALA A 1 197 ? 19.586 -18.189 -19.608 1.00 95.19 197 ALA A N 1
ATOM 1502 C CA . ALA A 1 197 ? 20.896 -18.771 -19.894 1.00 95.19 197 ALA A CA 1
ATOM 1503 C C . ALA A 1 197 ? 20.837 -20.230 -20.405 1.00 95.19 197 ALA A C 1
ATOM 1505 O O . ALA A 1 197 ? 21.317 -20.464 -21.520 1.00 95.19 197 ALA A O 1
ATOM 1506 N N . PRO A 1 198 ? 20.167 -21.192 -19.730 1.00 95.50 198 PRO A N 1
ATOM 1507 C CA . PRO A 1 198 ? 20.109 -22.583 -20.191 1.00 95.50 198 PRO A CA 1
ATOM 1508 C C . PRO A 1 198 ? 19.232 -22.789 -21.438 1.00 95.50 198 PRO A C 1
ATOM 1510 O O . PRO A 1 198 ? 19.257 -23.858 -22.039 1.00 95.50 198 PRO A O 1
ATOM 1513 N N . LYS A 1 199 ? 18.431 -21.792 -21.837 1.00 95.56 199 LYS A N 1
ATOM 1514 C CA . LYS A 1 199 ? 17.577 -21.851 -23.034 1.00 95.56 199 LYS A CA 1
ATOM 1515 C C . LYS A 1 199 ? 18.255 -21.282 -24.275 1.00 95.56 199 LYS A C 1
ATOM 1517 O O . LYS A 1 199 ? 17.707 -21.432 -25.364 1.00 95.56 199 LYS A O 1
ATOM 1522 N N . THR A 1 200 ? 19.416 -20.648 -24.135 1.00 95.31 200 THR A N 1
ATOM 1523 C CA . THR A 1 200 ? 20.093 -19.921 -25.220 1.00 95.31 200 THR A CA 1
ATOM 1524 C C . THR A 1 200 ? 20.278 -20.773 -26.474 1.00 95.31 200 THR A C 1
ATOM 1526 O O . THR A 1 200 ? 19.958 -20.321 -27.572 1.00 95.31 200 THR A O 1
ATOM 1529 N N . ASP A 1 201 ? 20.690 -22.033 -26.329 1.00 95.56 201 ASP A N 1
ATOM 1530 C CA . ASP A 1 201 ? 20.866 -22.924 -27.480 1.00 95.56 201 ASP A CA 1
ATOM 1531 C C . ASP A 1 201 ? 19.541 -23.291 -28.155 1.00 95.56 201 ASP A C 1
ATOM 1533 O O . ASP A 1 201 ? 19.483 -23.383 -29.380 1.00 95.56 201 ASP A O 1
ATOM 1537 N N . ALA A 1 202 ? 18.454 -23.435 -27.392 1.00 96.38 202 ALA A N 1
ATOM 1538 C CA . ALA A 1 202 ? 17.127 -23.668 -27.957 1.00 96.38 202 ALA A CA 1
ATOM 1539 C C . ALA A 1 202 ? 16.626 -22.450 -28.754 1.00 96.38 202 ALA A C 1
ATOM 1541 O O . ALA A 1 202 ? 16.019 -22.617 -29.812 1.00 96.38 202 ALA A O 1
ATOM 1542 N N . PHE A 1 203 ? 16.921 -21.228 -28.293 1.00 95.56 203 PHE A N 1
ATOM 1543 C CA . PHE A 1 203 ? 16.650 -20.008 -29.062 1.00 95.56 203 PHE A CA 1
ATOM 1544 C C . PHE A 1 203 ? 17.472 -19.980 -30.355 1.00 95.56 203 PHE A C 1
ATOM 1546 O O . PHE A 1 203 ? 16.894 -19.820 -31.431 1.00 95.56 203 PHE A O 1
ATOM 1553 N N . ARG A 1 204 ? 18.784 -20.244 -30.286 1.00 94.62 204 ARG A N 1
ATOM 1554 C CA . ARG A 1 204 ? 19.655 -20.288 -31.474 1.00 94.62 204 ARG A CA 1
ATOM 1555 C C . ARG A 1 204 ? 19.201 -21.335 -32.491 1.00 94.62 204 ARG A C 1
ATOM 1557 O O . ARG A 1 204 ? 19.163 -21.048 -33.684 1.00 94.62 204 ARG A O 1
ATOM 1564 N N . GLN A 1 205 ? 18.784 -22.518 -32.037 1.00 95.75 205 GLN A N 1
ATOM 1565 C CA . GLN A 1 205 ? 18.216 -23.567 -32.898 1.00 95.75 205 GLN A CA 1
ATOM 1566 C C . GLN A 1 205 ? 16.913 -23.135 -33.583 1.00 95.75 205 GLN A C 1
ATOM 1568 O O . GLN A 1 205 ? 16.648 -23.545 -34.710 1.00 95.75 205 GLN A O 1
ATOM 1573 N N . ALA A 1 206 ? 16.120 -22.277 -32.937 1.00 95.44 206 ALA A N 1
ATOM 1574 C CA . ALA A 1 206 ? 14.937 -21.655 -33.527 1.00 95.44 206 ALA A CA 1
ATOM 1575 C C . ALA A 1 206 ? 15.264 -20.445 -34.431 1.00 95.44 206 ALA A C 1
ATOM 1577 O O . ALA A 1 206 ? 14.348 -19.793 -34.932 1.00 95.44 206 ALA A O 1
ATOM 1578 N N . GLY A 1 207 ? 16.548 -20.130 -34.642 1.00 93.81 207 GLY A N 1
ATOM 1579 C CA . GLY A 1 207 ? 16.997 -18.975 -35.420 1.00 93.81 207 GLY A CA 1
ATOM 1580 C C . GLY A 1 207 ? 16.869 -17.639 -34.682 1.00 93.81 207 GLY A C 1
ATOM 1581 O O . GLY A 1 207 ? 16.821 -16.599 -35.336 1.00 93.81 207 GLY A O 1
ATOM 1582 N N . LEU A 1 208 ? 16.785 -17.668 -33.348 1.00 94.69 208 LEU A N 1
ATOM 1583 C CA . LEU A 1 208 ? 16.654 -16.503 -32.476 1.00 94.69 208 LEU A CA 1
ATOM 1584 C C . LEU A 1 208 ? 17.942 -16.285 -31.677 1.00 94.69 208 LEU A C 1
ATOM 1586 O O . LEU A 1 208 ? 18.371 -17.162 -30.932 1.00 94.69 208 LEU A O 1
ATOM 1590 N N . GLU A 1 209 ? 18.517 -15.091 -31.764 1.00 94.00 209 GLU A N 1
ATOM 1591 C CA . GLU A 1 209 ? 19.564 -14.662 -30.826 1.00 94.00 209 GLU A CA 1
ATOM 1592 C C . GLU A 1 209 ? 18.949 -13.983 -29.597 1.00 94.00 209 GLU A C 1
ATOM 1594 O O . GLU A 1 209 ? 17.828 -13.477 -29.657 1.00 94.00 209 GLU A O 1
ATOM 1599 N N . ILE A 1 210 ? 19.683 -13.946 -28.484 1.00 95.75 210 ILE A N 1
ATOM 1600 C CA . ILE A 1 210 ? 19.310 -13.185 -27.282 1.00 95.75 210 ILE A CA 1
ATOM 1601 C C . ILE A 1 210 ? 20.311 -12.041 -27.111 1.00 95.75 210 ILE A C 1
ATOM 1603 O O . ILE A 1 210 ? 21.507 -12.243 -27.293 1.00 95.75 210 ILE A O 1
ATOM 1607 N N . VAL A 1 211 ? 19.818 -10.852 -26.764 1.00 95.62 211 VAL A N 1
ATOM 1608 C CA . VAL A 1 211 ? 20.626 -9.677 -26.400 1.00 95.62 211 VAL A CA 1
ATOM 1609 C C . VAL A 1 211 ? 20.048 -9.070 -25.128 1.00 95.62 211 VAL A C 1
ATOM 1611 O O . VAL A 1 211 ? 18.853 -8.763 -25.085 1.00 95.62 211 VAL A O 1
ATOM 1614 N N . ALA A 1 212 ? 20.867 -8.868 -24.104 1.00 96.19 212 ALA A N 1
ATOM 1615 C CA . ALA A 1 212 ? 20.463 -8.241 -22.856 1.00 96.19 212 ALA A CA 1
ATOM 1616 C C . ALA A 1 212 ? 20.984 -6.800 -22.780 1.00 96.19 212 ALA A C 1
ATOM 1618 O O . ALA A 1 212 ? 22.162 -6.521 -22.959 1.00 96.19 212 ALA A O 1
ATOM 1619 N N . VAL A 1 213 ? 20.092 -5.853 -22.495 1.00 95.44 213 VAL A N 1
ATOM 1620 C CA . VAL A 1 213 ? 20.425 -4.428 -22.413 1.00 95.44 213 VAL A CA 1
ATOM 1621 C C . VAL A 1 213 ? 20.178 -3.938 -20.994 1.00 95.44 213 VAL A C 1
ATOM 1623 O O . VAL A 1 213 ? 19.055 -4.022 -20.490 1.00 95.44 213 VAL A O 1
ATOM 1626 N N . SER A 1 214 ? 21.222 -3.393 -20.368 1.00 94.88 214 SER A N 1
ATOM 1627 C CA . SER A 1 214 ? 21.135 -2.761 -19.051 1.00 94.88 214 SER A CA 1
ATOM 1628 C C . SER A 1 214 ? 21.463 -1.279 -19.068 1.00 94.88 214 SER A C 1
ATOM 1630 O O . SER A 1 214 ? 21.934 -0.725 -20.059 1.00 94.88 214 SER A O 1
ATOM 1632 N N . THR A 1 215 ? 21.234 -0.639 -17.923 1.00 94.44 215 THR A N 1
ATOM 1633 C CA . THR A 1 215 ? 21.698 0.723 -17.645 1.00 94.44 215 THR A CA 1
ATOM 1634 C C . THR A 1 215 ? 23.125 0.777 -17.085 1.00 94.44 215 THR A C 1
ATOM 1636 O O . THR A 1 215 ? 23.575 1.842 -16.660 1.00 94.44 215 THR A O 1
ATOM 1639 N N . GLU A 1 216 ? 23.844 -0.349 -17.028 1.00 92.56 216 GLU A N 1
ATOM 1640 C CA . GLU A 1 216 ? 25.217 -0.370 -16.523 1.00 92.56 216 GLU A CA 1
ATOM 1641 C C . GLU A 1 216 ? 26.208 0.248 -17.514 1.00 92.56 216 GLU A C 1
ATOM 1643 O O . GLU A 1 216 ? 26.052 0.175 -18.731 1.00 92.56 216 GLU A O 1
ATOM 1648 N N . SER A 1 217 ? 27.280 0.842 -16.985 1.00 94.06 217 SER A N 1
ATOM 1649 C CA . SER A 1 217 ? 28.420 1.213 -17.819 1.00 94.06 217 SER A CA 1
ATOM 1650 C C . SER A 1 217 ? 29.200 -0.036 -18.231 1.00 94.06 217 SER A C 1
ATOM 1652 O O . SER A 1 217 ? 29.282 -0.997 -17.465 1.00 94.06 217 SER A O 1
ATOM 1654 N N . GLN A 1 218 ? 29.850 0.001 -19.398 1.00 95.00 218 GLN A N 1
ATOM 1655 C CA . GLN A 1 218 ? 30.648 -1.123 -19.904 1.00 95.00 218 GLN A CA 1
ATOM 1656 C C . GLN A 1 218 ? 31.640 -1.705 -18.868 1.00 95.00 218 GLN A C 1
ATOM 1658 O O . GLN A 1 218 ? 31.668 -2.927 -18.728 1.00 95.00 218 GLN A O 1
ATOM 1663 N N . PRO A 1 219 ? 32.382 -0.907 -18.067 1.00 94.75 219 PRO A N 1
ATOM 1664 C CA . PRO A 1 219 ? 33.299 -1.475 -17.076 1.00 94.75 219 PRO A CA 1
ATOM 1665 C C . PRO A 1 219 ? 32.588 -2.221 -15.940 1.00 94.75 219 PRO A C 1
ATOM 1667 O O . PRO A 1 219 ? 33.117 -3.200 -15.418 1.00 94.75 219 PRO A O 1
ATOM 1670 N N . LYS A 1 220 ? 31.393 -1.761 -15.539 1.00 94.06 220 LYS A N 1
ATOM 1671 C CA . LYS A 1 220 ? 30.590 -2.425 -14.502 1.00 94.06 220 LYS A CA 1
ATOM 1672 C C . LYS A 1 220 ? 30.003 -3.731 -15.022 1.00 94.06 220 LYS A C 1
ATOM 1674 O O . LYS A 1 220 ? 30.148 -4.747 -14.354 1.00 94.06 220 LYS A O 1
ATOM 1679 N N . LEU A 1 221 ? 29.470 -3.699 -16.244 1.00 94.56 221 LEU A N 1
ATOM 1680 C CA . LEU A 1 221 ? 28.964 -4.872 -16.950 1.00 94.56 221 LEU A CA 1
ATOM 1681 C C . LEU A 1 221 ? 30.047 -5.952 -17.085 1.00 94.56 221 LEU A C 1
ATOM 1683 O O . LEU A 1 221 ? 29.816 -7.101 -16.721 1.00 94.56 221 LEU A O 1
ATOM 1687 N N . ALA A 1 222 ? 31.245 -5.579 -17.546 1.00 94.44 222 ALA A N 1
ATOM 1688 C CA . ALA A 1 222 ? 32.368 -6.505 -17.692 1.00 94.44 222 ALA A CA 1
ATOM 1689 C C . ALA A 1 222 ? 32.771 -7.145 -16.359 1.00 94.44 222 ALA A C 1
ATOM 1691 O O . ALA A 1 222 ? 32.953 -8.357 -16.279 1.00 94.44 222 ALA A O 1
ATOM 1692 N N . LYS A 1 223 ? 32.864 -6.332 -15.300 1.00 94.62 223 LYS A N 1
ATOM 1693 C CA . LYS A 1 223 ? 33.179 -6.819 -13.956 1.00 94.62 223 LYS A CA 1
ATOM 1694 C C . LYS A 1 223 ? 32.111 -7.783 -13.437 1.00 94.62 223 LYS A C 1
ATOM 1696 O O . LYS A 1 223 ? 32.464 -8.814 -12.882 1.00 94.62 223 LYS A O 1
ATOM 1701 N N . ALA A 1 224 ? 30.834 -7.444 -13.600 1.00 91.94 224 ALA A N 1
ATOM 1702 C CA . ALA A 1 224 ? 29.739 -8.280 -13.133 1.00 91.94 224 ALA A CA 1
ATOM 1703 C C . ALA A 1 224 ? 29.722 -9.632 -13.855 1.00 91.94 224 ALA A C 1
ATOM 1705 O O . ALA A 1 224 ? 29.715 -10.661 -13.192 1.00 91.94 224 ALA A O 1
ATOM 1706 N N . LEU A 1 225 ? 29.799 -9.640 -15.190 1.00 93.31 225 LEU A N 1
ATOM 1707 C CA . LEU A 1 225 ? 29.817 -10.883 -15.968 1.00 93.31 225 LEU A CA 1
ATOM 1708 C C . LEU A 1 225 ? 30.982 -11.800 -15.582 1.00 93.31 225 LEU A C 1
ATOM 1710 O O . LEU A 1 225 ? 30.762 -12.996 -15.428 1.00 93.31 225 LEU A O 1
ATOM 1714 N N . ALA A 1 226 ? 32.178 -11.244 -15.354 1.00 93.12 226 ALA A N 1
ATOM 1715 C CA . ALA A 1 226 ? 33.325 -12.023 -14.887 1.00 93.12 226 ALA A CA 1
ATOM 1716 C C . ALA A 1 226 ? 33.062 -12.684 -13.521 1.00 93.12 226 ALA A C 1
ATOM 1718 O O . ALA A 1 226 ? 33.376 -13.855 -13.338 1.00 93.12 226 ALA A O 1
ATOM 1719 N N . SER A 1 227 ? 32.430 -11.971 -12.580 1.00 91.62 227 SER A N 1
ATOM 1720 C CA . SER A 1 227 ? 32.059 -12.547 -11.278 1.00 91.62 227 SER A CA 1
ATOM 1721 C C . SER A 1 227 ? 31.039 -13.684 -11.406 1.00 91.62 227 SER A C 1
ATOM 1723 O O . SER A 1 227 ? 31.206 -14.720 -10.773 1.00 91.62 227 SER A O 1
ATOM 1725 N N . TYR A 1 228 ? 30.019 -13.536 -12.258 1.00 89.44 228 TYR A N 1
ATOM 1726 C CA . TYR A 1 228 ? 29.034 -14.603 -12.485 1.00 89.44 228 TYR A CA 1
ATOM 1727 C C . TYR A 1 228 ? 29.630 -15.817 -13.208 1.00 89.44 228 TYR A C 1
ATOM 1729 O O . TYR A 1 228 ? 29.224 -16.947 -12.947 1.00 89.44 228 TYR A O 1
ATOM 1737 N N . GLU A 1 229 ? 30.606 -15.611 -14.093 1.00 89.88 229 GLU A N 1
ATOM 1738 C CA . GLU A 1 229 ? 31.334 -16.704 -14.738 1.00 89.88 229 GLU A CA 1
ATOM 1739 C C . GLU A 1 229 ? 32.159 -17.515 -13.724 1.00 89.88 229 GLU A C 1
ATOM 1741 O O . GLU A 1 229 ? 32.106 -18.745 -13.746 1.00 89.88 229 GLU A O 1
ATOM 1746 N N . GLU A 1 230 ? 32.849 -16.849 -12.789 1.00 89.69 230 GLU A N 1
ATOM 1747 C CA . GLU A 1 230 ? 33.589 -17.506 -11.698 1.00 89.69 230 GLU A CA 1
ATOM 1748 C C . GLU A 1 230 ? 32.676 -18.322 -10.764 1.00 89.69 230 GLU A C 1
ATOM 1750 O O . GLU A 1 230 ? 33.077 -19.376 -10.268 1.00 89.69 230 GLU A O 1
ATOM 1755 N N . GLU A 1 231 ? 31.439 -17.865 -10.552 1.00 85.94 231 GLU A N 1
ATOM 1756 C CA . GLU A 1 231 ? 30.431 -18.526 -9.713 1.00 85.94 231 GLU A CA 1
ATOM 1757 C C . GLU A 1 231 ? 29.681 -19.667 -10.433 1.00 85.94 231 GLU A C 1
ATOM 1759 O O . GLU A 1 231 ? 28.900 -20.384 -9.807 1.00 85.94 231 GLU A O 1
ATOM 1764 N N . GLY A 1 232 ? 29.944 -19.889 -11.728 1.00 84.75 232 GLY A N 1
ATOM 1765 C CA . GLY A 1 232 ? 29.294 -20.929 -12.537 1.00 84.75 232 GLY A CA 1
ATOM 1766 C C . GLY A 1 232 ? 27.928 -20.533 -13.115 1.00 84.75 232 GLY A C 1
ATOM 1767 O O . GLY A 1 232 ? 27.261 -21.362 -13.731 1.00 84.75 232 GLY A O 1
ATOM 1768 N N . ASP A 1 233 ? 27.547 -19.264 -12.981 1.00 87.62 233 ASP A N 1
ATOM 1769 C CA . ASP A 1 233 ? 26.282 -18.676 -13.429 1.00 87.62 233 ASP A CA 1
ATOM 1770 C C . ASP A 1 233 ? 26.476 -17.811 -14.691 1.00 87.62 233 ASP A C 1
ATOM 1772 O O . ASP A 1 233 ? 25.901 -16.728 -14.842 1.00 87.62 233 ASP A O 1
ATOM 1776 N N . ALA A 1 234 ? 27.316 -18.284 -15.616 1.00 91.06 234 ALA A N 1
ATOM 1777 C CA . ALA A 1 234 ? 27.672 -17.556 -16.829 1.00 91.06 234 ALA A CA 1
ATOM 1778 C C . ALA A 1 234 ? 26.439 -17.188 -17.678 1.00 91.06 234 ALA A C 1
ATOM 1780 O O . ALA A 1 234 ? 25.541 -18.001 -17.908 1.00 91.06 234 ALA A O 1
ATOM 1781 N N . ILE A 1 235 ? 26.436 -15.962 -18.205 1.00 93.38 235 ILE A N 1
ATOM 1782 C CA . ILE A 1 235 ? 25.387 -15.447 -19.092 1.00 93.38 235 ILE A CA 1
ATOM 1783 C C . ILE A 1 235 ? 25.890 -15.560 -20.543 1.00 93.38 235 ILE A C 1
ATOM 1785 O O . ILE A 1 235 ? 26.775 -14.805 -20.939 1.00 93.38 235 ILE A O 1
ATOM 1789 N N . PRO A 1 236 ? 25.371 -16.501 -21.357 1.00 93.44 236 PRO A N 1
ATOM 1790 C CA . PRO A 1 236 ? 25.974 -16.894 -22.639 1.00 93.44 236 PRO A CA 1
ATOM 1791 C C . PRO A 1 236 ? 25.494 -16.050 -23.837 1.00 93.44 236 PRO A C 1
ATOM 1793 O O . PRO A 1 236 ? 25.496 -16.518 -24.984 1.00 93.44 236 PRO A O 1
ATOM 1796 N N . PHE A 1 237 ? 25.043 -14.827 -23.574 1.00 93.06 237 PHE A N 1
ATOM 1797 C CA . PHE A 1 237 ? 24.562 -13.864 -24.560 1.00 93.06 237 PHE A CA 1
ATOM 1798 C C . PHE A 1 237 ? 25.031 -12.448 -24.191 1.00 93.06 237 PHE A C 1
ATOM 1800 O O . PHE A 1 237 ? 25.275 -12.191 -23.010 1.00 93.06 237 PHE A O 1
ATOM 1807 N N . PRO A 1 238 ? 25.209 -11.567 -25.192 1.00 91.19 238 PRO A N 1
ATOM 1808 C CA . PRO A 1 238 ? 25.761 -10.231 -24.991 1.00 91.19 238 PRO A CA 1
ATOM 1809 C C . PRO A 1 238 ? 24.811 -9.277 -24.265 1.00 91.19 238 PRO A C 1
ATOM 1811 O O . PRO A 1 238 ? 23.574 -9.443 -24.402 1.00 91.19 238 PRO A O 1
#

Secondary structure (DSSP, 8-state):
-HHHHHHHHHHHHHHHTT-HHHHHHHHHH-TTS-HHHHHHHHHHTT-HHHHHHHHHHHSSS--SSHHHHHHHHHHHHHTT-HHHHHHHHHHHHHH-TT--TTSHHHHTTHHHHHHTT--SS-S--PPPP--TTTSPPP-GGGS--SS--PPPPPP-EEE-TTS-EEEGGGGTTS-EEEEE---TT-HHHHHHHHHHGGGHHHHHHTT-EEEEE-S--HHHHHHHHHHHHHTT------

Organism: NCBI:txid408172

Foldseek 3Di:
DVVLVVLLVVLVVCLVVVVLVVNVVSLVVNPVPDLLVSLVSCLSSVVLVSSLVSLCVLPVDLDPDLQSLLSSLLSCVSSVVLVSSLVSVVSSLVVVQPPDCPPPSNVSCQVNCVVVVAPSPNHPDDDPDPDCVVVPDPDPVVVDDPDDDDDPDDWDWDAALVRDIDIPVVQVPFAEAEAEDADPVDPVRLVVLLVCQVCQVVCVVVRYHYAYDHPDDSPRNNVVQVVCVVVVSHRPHD

pLDDT: mean 90.95, std 8.0, range [57.97, 98.06]

Sequence (238 aa):
YAKNALAELKVHQLLAQGKKEEAKEAIAAAKSMNKVRRAQAYLAVGQKEEAAKIAASLVAKPPQSVLPAAQAAYLLNSSGKTKEADKAFGQLRELGQAVDLSAPVFARLAPIAERLGLPEDWRPKVEALADPAEHPFPDLDALGPFRWKPTPVSSWKLPDSSGKHLSLSDYQGRPFVMVFYLGFGCLHCVEQLQALAPKTDAFRQAGLEIVAVSTESQPKLAKALASYEEEGDAIPFP